Protein AF-A0A960T206-F1 (afdb_monomer)

Foldseek 3Di:
DPPPPDAADPPPPDPDDDPVRVVVVVVLVPDPCNLVVVLVVLVVVVDPDCSVVLSVLLQQLQQLPPQQGDDDDDDDDPPPCSVVSVVSSCVVDDPLQEDEDAAAALCVVQVCLSVQNRSHHYHYNDPVRCVRNVVVVVCCNPPQKDKDFDFDDDPPDPDTDTDIRMRGSGDDDPDPDDDPPPPDD

Radius of gyration: 20.76 Å; Cα contacts (8 Å, |Δi|>4): 186; chains: 1; bounding box: 64×59×49 Å

Solvent-accessible surface area (backbone atoms only — not comparable to full-atom values): 11529 Å² total; per-residue (Å²): 143,77,93,74,76,74,72,83,76,71,82,74,73,75,82,82,66,51,75,66,56,48,51,51,52,50,54,50,74,69,38,95,57,39,71,57,52,54,46,50,51,41,41,75,72,69,54,74,95,48,63,70,62,50,53,54,50,42,52,30,58,57,28,32,79,47,84,76,53,54,87,86,83,91,83,71,63,90,91,70,44,62,67,55,52,52,52,55,51,50,69,80,44,61,75,88,41,46,47,80,38,64,64,50,50,48,64,51,65,59,61,39,29,72,49,79,44,53,57,34,42,81,45,71,70,36,65,71,18,48,60,52,22,39,69,61,52,49,40,35,70,76,69,23,44,43,75,44,82,42,77,47,80,47,97,90,42,102,56,83,44,83,39,78,43,64,21,44,51,44,78,83,80,84,72,79,82,78,82,82,81,81,82,76,132

Sequence (185 aa):
QESRLAGPREEAAAPCLSPEEEAEALALLQAPDLLERVAAAYEAAGITGEKTNLLAAYLAATSRKLEKPLAVIIQSTSAAGKSTLMDAVLSFFPGEEQVKYSAMTGQSLYYLGEANLKHRILAIVEEEGAEKASYALKLLQSEGELTIASTGKDPTAAVWKPRNTTSKARSRSCSPPLPSTSTRN

Nearest PDB structures (foldseek):
  7uzz-assembly1_D  TM=3.313E-01  e=2.426E+00  Staphylococcus epidermidis RP62A
  8gqg-assembly1_B  TM=4.702E-01  e=8.500E+00  Pseudomonas aeruginosa PAO1
  5fsr-assembly1_A  TM=2.758E-01  e=5.481E+00  Escherichia coli K-12

Secondary structure (DSSP, 8-state):
--TTSPP----PPPP---HHHHHHHHHHHT-TTHHHHHHHHHHHTT--S-HHHHHHHHHHHHGGGSSS---------TTSSHHHHHHHHHHTS-GGGEEEES---TTHHHHGGGS--TT-EEEE--HHHHHHTHHHHHHHHHHSEEEEEEEEEETTEEEEEEEEEEEESS----PPPPP------

Structure (mmCIF, N/CA/C/O backbone):
data_AF-A0A960T206-F1
#
_entry.id   AF-A0A960T206-F1
#
loop_
_atom_site.group_PDB
_atom_site.id
_atom_site.type_symbol
_atom_site.label_atom_id
_atom_site.label_alt_id
_atom_site.label_comp_id
_atom_site.label_asym_id
_atom_site.label_entity_id
_atom_site.label_seq_id
_atom_site.pdbx_PDB_ins_code
_atom_site.Cartn_x
_atom_site.Cartn_y
_atom_site.Cartn_z
_atom_site.occupancy
_atom_site.B_iso_or_equiv
_atom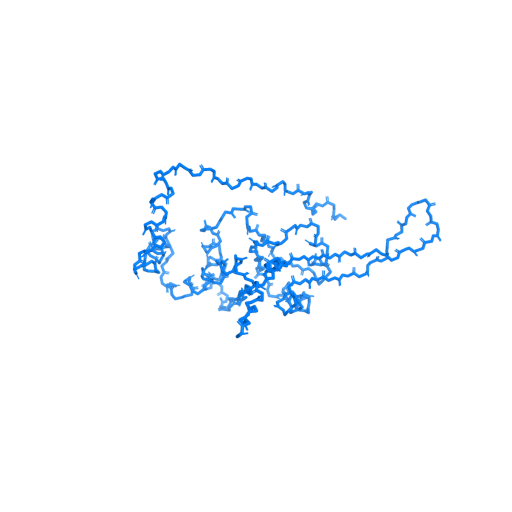_site.auth_seq_id
_atom_site.auth_comp_id
_atom_site.auth_asym_id
_atom_site.auth_atom_id
_atom_site.pdbx_PDB_model_num
ATOM 1 N N . GLN A 1 1 ? 29.245 2.113 -10.378 1.00 34.19 1 GLN A N 1
ATOM 2 C CA . GLN A 1 1 ? 28.955 1.954 -8.933 1.00 34.19 1 GLN A CA 1
ATOM 3 C C . GLN A 1 1 ? 27.499 1.509 -8.788 1.00 34.19 1 GLN A C 1
ATOM 5 O O . GLN A 1 1 ? 26.657 2.297 -8.393 1.00 34.19 1 GLN A O 1
ATOM 10 N N . GLU A 1 2 ? 27.177 0.274 -9.181 1.00 41.41 2 GLU A N 1
ATOM 11 C CA . GLU A 1 2 ? 25.777 -0.169 -9.377 1.00 41.41 2 GLU A CA 1
ATOM 12 C C . GLU A 1 2 ? 25.459 -1.523 -8.706 1.00 41.41 2 GLU A C 1
ATOM 14 O O . GLU A 1 2 ? 24.376 -2.069 -8.870 1.00 41.41 2 GLU A O 1
ATOM 19 N N . SER A 1 3 ? 26.365 -2.086 -7.900 1.00 35.72 3 SER A N 1
ATOM 20 C CA . SER A 1 3 ? 26.262 -3.482 -7.435 1.00 35.72 3 SER A CA 1
ATOM 21 C C . SER A 1 3 ? 25.545 -3.676 -6.087 1.00 35.72 3 SER A C 1
ATOM 23 O O . SER A 1 3 ? 26.004 -4.453 -5.250 1.00 35.72 3 SER A O 1
ATOM 25 N N . ARG A 1 4 ? 24.445 -2.965 -5.824 1.00 34.69 4 ARG A N 1
ATOM 26 C CA . ARG A 1 4 ? 23.673 -3.153 -4.576 1.00 34.69 4 ARG A CA 1
ATOM 27 C C . ARG A 1 4 ? 22.158 -3.235 -4.781 1.00 34.69 4 ARG A C 1
ATOM 29 O O . ARG A 1 4 ? 21.405 -2.910 -3.870 1.00 34.69 4 ARG A O 1
ATOM 36 N N . LEU A 1 5 ? 21.695 -3.705 -5.942 1.00 45.06 5 LEU A N 1
ATOM 37 C CA . LEU A 1 5 ? 20.337 -4.244 -6.009 1.00 45.06 5 LEU A CA 1
ATOM 38 C C . LEU A 1 5 ? 20.339 -5.620 -5.339 1.00 45.06 5 LEU A C 1
ATOM 40 O O . LEU A 1 5 ? 21.156 -6.481 -5.650 1.00 45.06 5 LEU A O 1
ATOM 44 N N . ALA A 1 6 ? 19.509 -5.712 -4.306 1.00 41.81 6 ALA A N 1
ATOM 45 C CA . ALA A 1 6 ? 19.488 -6.751 -3.295 1.00 41.81 6 ALA A CA 1
ATOM 46 C C . ALA A 1 6 ? 19.519 -8.166 -3.890 1.00 41.81 6 ALA A C 1
ATOM 48 O O . ALA A 1 6 ? 18.758 -8.478 -4.802 1.00 41.81 6 ALA A O 1
ATOM 49 N N . GLY A 1 7 ? 20.367 -9.024 -3.311 1.00 35.34 7 GLY A N 1
ATOM 50 C CA . GLY A 1 7 ? 20.278 -10.468 -3.513 1.00 35.34 7 GLY A CA 1
ATOM 51 C C . GLY A 1 7 ? 18.893 -11.003 -3.118 1.00 35.34 7 GLY A C 1
ATOM 52 O O . GLY A 1 7 ? 18.123 -10.285 -2.469 1.00 35.34 7 GLY A O 1
ATOM 53 N N . PRO A 1 8 ? 18.562 -12.246 -3.506 1.00 35.72 8 PRO A N 1
ATOM 54 C CA . PRO A 1 8 ? 17.245 -12.827 -3.277 1.00 35.72 8 PRO A CA 1
ATOM 55 C C . PRO A 1 8 ? 16.910 -12.764 -1.784 1.00 35.72 8 PRO A C 1
ATOM 57 O O . PRO A 1 8 ? 17.500 -13.469 -0.968 1.00 35.72 8 PRO A O 1
ATOM 60 N N . ARG A 1 9 ? 15.988 -11.865 -1.420 1.00 46.94 9 ARG A N 1
ATOM 61 C CA . ARG A 1 9 ? 15.393 -11.835 -0.085 1.00 46.94 9 ARG A CA 1
ATOM 62 C C . ARG A 1 9 ? 14.527 -13.079 0.009 1.00 46.94 9 ARG A C 1
ATOM 64 O O . ARG A 1 9 ? 13.488 -13.142 -0.651 1.00 46.94 9 ARG A O 1
ATOM 71 N N . GLU A 1 10 ? 15.034 -14.044 0.768 1.00 42.97 10 GLU A N 1
ATOM 72 C CA . GLU A 1 10 ? 14.359 -15.259 1.208 1.00 42.97 10 GLU A CA 1
ATOM 73 C C . GLU A 1 10 ? 12.887 -14.950 1.493 1.00 42.97 10 GLU A C 1
ATOM 75 O O . GLU A 1 10 ? 12.565 -13.929 2.107 1.00 42.97 10 GLU A O 1
ATOM 80 N N . GLU A 1 11 ? 11.998 -15.759 0.919 1.00 53.00 11 GLU A N 1
ATOM 81 C CA . GLU A 1 11 ? 10.551 -15.612 1.026 1.00 53.00 11 GLU A CA 1
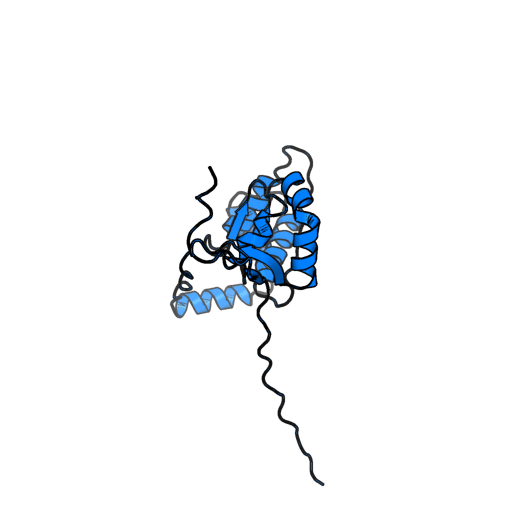ATOM 82 C C . GLU A 1 11 ? 10.201 -15.760 2.511 1.00 53.00 11 GLU A C 1
ATOM 84 O O . GLU A 1 11 ? 10.143 -16.870 3.032 1.00 53.00 11 GLU A O 1
ATOM 89 N N . ALA A 1 12 ? 10.127 -14.627 3.220 1.00 51.66 12 ALA A N 1
ATOM 90 C CA . ALA A 1 12 ? 9.939 -14.603 4.660 1.00 51.66 12 ALA A CA 1
ATOM 91 C C . ALA A 1 12 ? 8.689 -15.420 4.986 1.00 51.66 12 ALA A C 1
ATOM 93 O O . ALA A 1 12 ? 7.605 -15.137 4.468 1.00 51.66 12 ALA A O 1
ATOM 94 N N . ALA A 1 13 ? 8.878 -16.481 5.772 1.00 53.88 13 ALA A N 1
ATOM 95 C CA . ALA A 1 13 ? 7.799 -17.357 6.183 1.00 53.88 13 ALA A CA 1
ATOM 96 C C . ALA A 1 13 ? 6.705 -16.500 6.823 1.00 53.88 13 ALA A C 1
ATOM 98 O O . ALA A 1 13 ? 6.999 -15.686 7.701 1.00 53.88 13 ALA A O 1
ATOM 99 N N . ALA A 1 14 ? 5.466 -16.663 6.350 1.00 62.19 14 ALA A N 1
ATOM 100 C CA . ALA A 1 14 ? 4.323 -15.989 6.943 1.00 62.19 14 ALA A CA 1
ATOM 101 C C . ALA A 1 14 ? 4.361 -16.214 8.465 1.00 62.19 14 ALA A C 1
ATOM 103 O O . ALA A 1 14 ? 4.612 -17.350 8.885 1.00 62.19 14 ALA A O 1
ATOM 104 N N . PRO A 1 15 ? 4.169 -15.168 9.286 1.00 68.06 15 PRO A N 1
ATOM 105 C CA . PRO A 1 15 ? 4.184 -15.328 10.731 1.00 68.06 15 PRO A CA 1
ATOM 106 C C . PRO A 1 15 ? 3.168 -16.405 11.123 1.00 68.06 15 PRO A C 1
ATOM 108 O O . PRO A 1 15 ? 1.997 -16.331 10.749 1.00 68.06 15 PRO A O 1
ATOM 111 N N . CYS A 1 16 ? 3.637 -17.441 11.822 1.00 75.81 16 CYS A N 1
ATOM 112 C CA . CYS A 1 16 ? 2.778 -18.508 12.320 1.00 75.81 16 CYS A CA 1
ATOM 113 C C . CYS A 1 16 ? 1.891 -17.934 13.426 1.00 75.81 16 CYS A C 1
ATOM 115 O O . CYS A 1 16 ? 2.371 -17.725 14.538 1.00 75.81 16 CYS A O 1
ATOM 117 N N . LEU A 1 17 ? 0.625 -17.669 13.110 1.00 83.81 17 LEU A N 1
ATOM 118 C CA . LEU A 1 17 ? -0.367 -17.247 14.094 1.00 83.81 17 LEU A CA 1
ATOM 119 C C . LEU A 1 17 ? -0.771 -18.440 14.963 1.00 83.81 17 LEU A C 1
ATOM 121 O O . LEU A 1 17 ? -0.938 -19.561 14.472 1.00 83.81 17 LEU A O 1
ATOM 125 N N . SER A 1 18 ? -0.938 -18.199 16.258 1.00 93.19 18 SER A N 1
ATOM 126 C CA . SER A 1 18 ? -1.639 -19.128 17.136 1.00 93.19 18 SER A CA 1
ATOM 127 C C . SER A 1 18 ? -3.133 -19.189 16.774 1.00 93.19 18 SER A C 1
ATOM 129 O O . SER A 1 18 ? -3.664 -18.252 16.174 1.00 93.19 18 SER A O 1
ATOM 131 N N . PRO A 1 19 ? -3.856 -20.254 17.169 1.00 92.25 19 PRO A N 1
ATOM 132 C CA . PRO A 1 19 ? -5.299 -20.343 16.933 1.00 92.25 19 PRO A CA 1
ATOM 133 C C . PRO A 1 19 ? -6.094 -19.184 17.552 1.00 92.25 19 PRO A C 1
ATOM 135 O O . PRO A 1 19 ? -7.138 -18.801 17.031 1.00 92.25 19 PRO A O 1
ATOM 138 N N . GLU A 1 20 ? -5.606 -18.630 18.665 1.00 93.44 20 GLU A N 1
ATOM 139 C CA . GLU A 1 20 ? -6.222 -17.490 19.350 1.00 93.44 20 GLU A CA 1
ATOM 140 C C . GLU A 1 20 ? -6.041 -16.199 18.540 1.00 93.44 20 GLU A C 1
ATOM 142 O O . GLU A 1 20 ? -7.019 -15.500 18.276 1.00 93.44 20 GLU A O 1
ATOM 147 N N . GLU A 1 21 ? -4.822 -15.930 18.062 1.00 92.69 21 GLU A N 1
ATOM 148 C CA . GLU A 1 21 ? -4.526 -14.779 17.197 1.00 92.69 21 GLU A CA 1
ATOM 149 C C . GLU A 1 21 ? -5.252 -14.875 15.848 1.00 92.69 21 GLU A C 1
ATOM 151 O O . GLU A 1 21 ? -5.739 -13.873 15.327 1.00 92.69 21 GLU A O 1
ATOM 156 N N . GLU A 1 22 ? -5.364 -16.080 15.280 1.00 91.69 22 GLU A N 1
ATOM 157 C CA . GLU A 1 22 ? -6.118 -16.309 14.046 1.00 91.69 22 GLU A CA 1
ATOM 158 C C . GLU A 1 22 ? -7.613 -16.019 14.245 1.00 91.69 22 GLU A C 1
ATOM 160 O O . GLU A 1 22 ? -8.230 -15.350 13.412 1.00 91.69 22 GLU A O 1
ATOM 165 N N . ALA A 1 23 ? -8.194 -16.466 15.363 1.00 93.25 23 ALA A N 1
ATOM 166 C CA . ALA A 1 23 ? -9.588 -16.193 15.696 1.00 93.25 23 ALA A CA 1
ATOM 167 C C . ALA A 1 23 ? -9.846 -14.692 15.907 1.00 93.25 23 ALA A C 1
ATOM 169 O O . ALA A 1 23 ? -10.845 -14.167 15.408 1.00 93.25 23 ALA A O 1
ATOM 170 N N . GLU A 1 24 ? -8.945 -13.988 16.598 1.00 93.44 24 GLU A N 1
ATOM 171 C CA . GLU A 1 24 ? -9.031 -12.537 16.789 1.00 93.44 24 GLU A CA 1
ATOM 172 C C . GLU A 1 24 ? -8.923 -11.784 15.453 1.00 93.44 24 GLU A C 1
ATOM 174 O O . GLU A 1 24 ? -9.744 -10.909 15.158 1.00 93.44 24 GLU A O 1
ATOM 179 N N . ALA A 1 25 ? -7.970 -12.170 14.600 1.00 91.25 25 ALA A N 1
ATOM 180 C CA . ALA A 1 25 ? -7.800 -11.586 13.274 1.00 91.25 25 ALA A CA 1
ATOM 181 C C . ALA A 1 25 ? -9.036 -11.811 12.389 1.00 91.25 25 ALA A C 1
ATOM 183 O O . ALA A 1 25 ? -9.507 -10.881 11.732 1.00 91.25 25 ALA A O 1
ATOM 184 N N . LEU A 1 26 ? -9.608 -13.019 12.3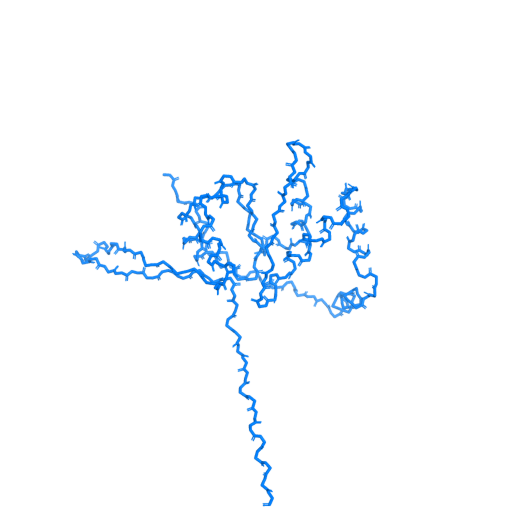95 1.00 92.88 26 LEU A N 1
ATOM 185 C CA . LEU A 1 26 ? -10.842 -13.331 11.669 1.00 92.88 26 LEU A CA 1
ATOM 186 C C . LEU A 1 26 ? -12.031 -12.518 12.184 1.00 92.88 26 LEU A C 1
ATOM 188 O O . LEU A 1 26 ? -12.794 -11.986 11.376 1.00 92.88 26 LEU A O 1
ATOM 192 N N . ALA A 1 27 ? -12.174 -12.376 13.503 1.00 94.31 27 ALA A N 1
ATOM 193 C CA . ALA A 1 27 ? -13.229 -11.565 14.101 1.00 94.31 27 ALA A CA 1
ATOM 194 C C . ALA A 1 27 ? -13.107 -10.087 13.698 1.00 94.31 27 ALA A C 1
ATOM 196 O O . ALA A 1 27 ? -14.114 -9.448 13.387 1.00 94.31 27 ALA A O 1
ATOM 197 N N . LEU A 1 28 ? -11.881 -9.552 13.641 1.00 92.12 28 LEU A N 1
ATOM 198 C CA . LEU A 1 28 ? -11.624 -8.209 13.124 1.00 92.12 28 LEU A CA 1
ATOM 199 C C . LEU A 1 28 ? -12.014 -8.096 11.643 1.00 92.12 28 LEU A C 1
ATOM 201 O O . LEU A 1 28 ? -12.735 -7.172 11.276 1.00 92.12 28 LEU A O 1
ATOM 205 N N . LEU A 1 29 ? -11.576 -9.038 10.800 1.00 92.00 29 LEU A N 1
ATOM 206 C CA . LEU A 1 29 ? -11.828 -9.030 9.352 1.00 92.00 29 LEU A CA 1
ATOM 207 C C . LEU A 1 29 ? -13.312 -9.171 8.983 1.00 92.00 29 LEU A C 1
ATOM 209 O O . LEU A 1 29 ? -13.719 -8.718 7.915 1.00 92.00 29 LEU A O 1
ATOM 213 N N . GLN A 1 30 ? -14.117 -9.796 9.843 1.00 93.62 30 GLN A N 1
ATOM 214 C CA . GLN A 1 30 ? -15.560 -9.974 9.645 1.00 93.62 30 GLN A CA 1
ATOM 215 C C . GLN A 1 30 ? -16.405 -8.841 10.246 1.00 93.62 30 GLN A C 1
ATOM 217 O O . GLN A 1 30 ? -17.626 -8.834 10.082 1.00 93.62 30 GLN A O 1
ATOM 222 N N . ALA A 1 31 ? -15.784 -7.888 10.943 1.00 95.50 31 ALA A N 1
ATOM 223 C CA . ALA A 1 31 ? -16.501 -6.801 11.588 1.00 95.50 31 ALA A CA 1
ATOM 224 C C . ALA A 1 31 ? -17.175 -5.876 10.546 1.00 95.50 31 ALA A C 1
ATOM 226 O O . ALA A 1 31 ? -16.525 -5.455 9.585 1.00 95.50 31 ALA A O 1
ATOM 227 N N . PRO A 1 32 ? -18.460 -5.509 10.720 1.00 94.56 32 PRO A N 1
ATOM 228 C CA . PRO A 1 32 ? -19.168 -4.639 9.774 1.00 94.56 32 PRO A CA 1
ATOM 229 C C . PRO A 1 32 ? -18.591 -3.214 9.730 1.00 94.56 32 PRO A C 1
ATOM 231 O O . PRO A 1 32 ? -18.715 -2.525 8.721 1.00 94.56 32 PRO A O 1
ATOM 234 N N . ASP A 1 33 ? -17.929 -2.797 10.808 1.00 95.00 33 ASP A N 1
ATOM 235 C CA . ASP A 1 33 ? -17.257 -1.513 11.006 1.00 95.00 33 ASP A CA 1
ATOM 236 C C . ASP A 1 33 ? -15.745 -1.572 10.694 1.00 95.00 33 ASP A C 1
ATOM 238 O O . ASP A 1 33 ? -14.979 -0.706 11.116 1.00 95.00 33 ASP A O 1
ATOM 242 N N . LEU A 1 34 ? -15.274 -2.579 9.941 1.00 94.50 34 LEU A N 1
ATOM 243 C CA . LEU A 1 34 ? -13.843 -2.797 9.670 1.00 94.50 34 LEU A CA 1
ATOM 244 C C . LEU A 1 34 ? -13.114 -1.538 9.171 1.00 94.50 34 LEU A C 1
ATOM 246 O O . LEU A 1 34 ? -12.038 -1.208 9.666 1.00 94.50 34 LEU A O 1
ATOM 250 N N . LEU A 1 35 ? -13.691 -0.805 8.213 1.00 93.88 35 LEU A N 1
ATOM 251 C CA . LEU A 1 35 ? -13.060 0.406 7.667 1.00 93.88 35 LEU A CA 1
ATOM 252 C C . LEU A 1 35 ? -12.934 1.522 8.713 1.00 93.88 35 LEU A C 1
ATOM 254 O O . LEU A 1 35 ? -11.983 2.301 8.682 1.00 93.88 35 LEU A O 1
ATOM 258 N N . GLU A 1 36 ? -13.875 1.600 9.651 1.00 94.50 36 GLU A N 1
ATOM 259 C CA . GLU A 1 36 ? -13.842 2.573 10.741 1.00 94.50 36 GLU A CA 1
ATOM 260 C C . GLU A 1 36 ? -12.760 2.206 11.753 1.00 94.50 36 GLU A C 1
ATOM 262 O O . GLU A 1 36 ? -12.014 3.083 12.183 1.00 94.50 36 GLU A O 1
ATOM 267 N N . ARG A 1 37 ? -12.591 0.911 12.042 1.00 94.56 37 ARG A N 1
ATOM 268 C CA . ARG A 1 37 ? -11.500 0.408 12.888 1.00 94.56 37 ARG A CA 1
ATOM 269 C C . ARG A 1 37 ? -10.126 0.649 12.275 1.00 94.56 37 ARG A C 1
ATOM 271 O O . ARG A 1 37 ? -9.218 1.077 12.979 1.00 94.56 37 ARG A O 1
ATOM 278 N N . VAL A 1 38 ? -9.974 0.432 10.966 1.00 94.00 38 VAL A N 1
ATOM 279 C CA . VAL A 1 38 ? -8.724 0.739 10.250 1.00 94.00 38 VAL A CA 1
ATOM 280 C C . VAL A 1 38 ? -8.420 2.237 10.319 1.00 94.00 38 VAL A C 1
ATOM 282 O O . VAL A 1 38 ? -7.295 2.622 10.627 1.00 94.00 38 VAL A O 1
ATOM 285 N N . ALA A 1 39 ? -9.419 3.095 10.090 1.00 93.31 39 ALA A N 1
ATOM 286 C CA . ALA A 1 39 ? -9.241 4.540 10.224 1.00 93.31 39 ALA A CA 1
ATOM 287 C C . ALA A 1 39 ? -8.841 4.946 11.653 1.00 93.31 39 ALA A C 1
ATOM 289 O O . ALA A 1 39 ? -7.901 5.719 11.823 1.00 93.31 39 ALA A O 1
ATOM 290 N N . ALA A 1 40 ? -9.497 4.385 12.672 1.00 93.38 40 ALA A N 1
ATOM 291 C CA . ALA A 1 40 ? -9.174 4.647 14.073 1.00 93.38 40 ALA A CA 1
ATOM 292 C C . ALA A 1 40 ? -7.751 4.191 14.438 1.00 93.38 40 ALA A C 1
ATOM 294 O O . ALA A 1 40 ? -7.064 4.863 15.205 1.00 93.38 40 ALA A O 1
ATOM 295 N N . ALA A 1 41 ? -7.273 3.086 13.861 1.00 93.00 41 ALA A N 1
ATOM 296 C CA . ALA A 1 41 ? -5.899 2.633 14.048 1.00 93.00 41 ALA A CA 1
ATOM 297 C C . ALA A 1 41 ? -4.878 3.622 13.454 1.00 93.00 41 ALA A C 1
ATOM 299 O O . ALA A 1 41 ? -3.855 3.894 14.082 1.00 93.00 41 ALA A O 1
ATOM 300 N N . TYR A 1 42 ? -5.160 4.211 12.286 1.00 92.75 42 TYR A N 1
ATOM 301 C CA . TYR A 1 42 ? -4.317 5.273 11.723 1.00 92.75 42 TYR A CA 1
ATOM 302 C C . TYR A 1 42 ? -4.315 6.545 12.580 1.00 92.75 42 TYR A C 1
ATOM 304 O O . TYR A 1 42 ? -3.259 7.148 12.783 1.00 92.75 42 TYR A O 1
ATOM 312 N N . GLU A 1 43 ? -5.471 6.929 13.123 1.00 91.81 43 GLU A N 1
ATOM 313 C CA . GLU A 1 43 ? -5.576 8.060 14.050 1.00 91.81 43 GLU A CA 1
ATOM 314 C C . GLU A 1 43 ? -4.775 7.805 15.335 1.00 91.81 43 GLU A C 1
ATOM 316 O O . GLU A 1 43 ? -4.021 8.675 15.774 1.00 91.81 43 GLU A O 1
ATOM 321 N N . ALA A 1 44 ? -4.855 6.592 15.894 1.00 91.44 44 ALA A N 1
ATOM 322 C CA . ALA A 1 44 ? -4.069 6.176 17.056 1.00 91.44 44 ALA A CA 1
ATOM 323 C C . ALA A 1 44 ? -2.554 6.157 16.777 1.00 91.44 44 ALA A C 1
ATOM 325 O O . ALA A 1 44 ? -1.757 6.435 17.672 1.00 91.44 44 ALA A O 1
ATOM 326 N N . ALA A 1 45 ? -2.154 5.890 15.531 1.00 87.62 45 ALA A N 1
ATOM 327 C CA . ALA A 1 45 ? -0.772 6.001 15.066 1.00 87.62 45 ALA A CA 1
ATOM 328 C C . ALA A 1 45 ? -0.323 7.459 14.805 1.00 87.62 45 ALA A C 1
ATOM 330 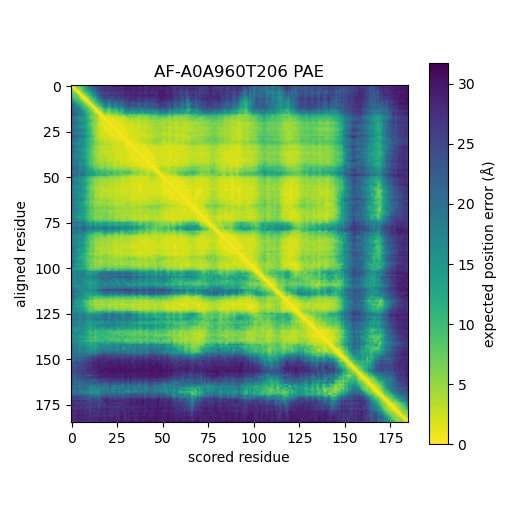O O . ALA A 1 45 ? 0.819 7.688 14.404 1.00 87.62 45 ALA A O 1
ATOM 331 N N . GLY A 1 46 ? -1.192 8.448 15.045 1.00 86.94 46 GLY A N 1
ATOM 332 C CA . GLY A 1 46 ? -0.875 9.875 14.971 1.00 86.94 46 GLY A CA 1
ATOM 333 C C . GLY A 1 46 ? -1.156 10.536 13.621 1.00 86.94 46 GLY A C 1
ATOM 334 O O . GLY A 1 46 ? -0.758 11.684 13.422 1.00 86.94 46 GLY A O 1
ATOM 335 N N . ILE A 1 47 ? -1.839 9.859 12.691 1.00 85.19 47 ILE A N 1
ATOM 336 C CA . ILE A 1 47 ? -2.189 10.432 11.385 1.00 85.19 47 ILE A CA 1
ATOM 337 C C . ILE A 1 47 ? -3.638 10.916 11.423 1.00 85.19 47 ILE A C 1
ATOM 339 O O . ILE A 1 47 ? -4.571 10.121 11.475 1.00 85.19 47 ILE A O 1
ATOM 343 N N . THR A 1 48 ? -3.834 12.233 11.380 1.00 83.12 48 THR A N 1
ATOM 344 C CA . THR A 1 48 ? -5.160 12.859 11.485 1.00 83.12 48 THR A CA 1
ATOM 345 C C . THR A 1 48 ? -5.486 13.694 10.246 1.00 83.12 48 THR A C 1
ATOM 347 O O . THR A 1 48 ? -4.595 14.153 9.537 1.00 83.12 48 THR A O 1
ATOM 350 N N . GLY A 1 49 ? -6.779 13.871 9.955 1.00 82.31 49 GLY A N 1
ATOM 351 C CA . GLY A 1 49 ? -7.262 14.759 8.884 1.00 82.31 49 GLY A CA 1
ATOM 352 C C . GLY A 1 49 ? -7.343 14.155 7.474 1.00 82.31 49 GLY A C 1
ATOM 353 O O . GLY A 1 49 ? -7.966 14.756 6.608 1.00 82.31 49 GLY A O 1
ATOM 354 N N . GLU A 1 50 ? -6.808 12.952 7.247 1.00 84.12 50 GLU A N 1
ATOM 355 C CA . GLU A 1 50 ? -6.677 12.340 5.908 1.00 84.12 50 GLU A CA 1
ATOM 356 C C . GLU A 1 50 ? -7.440 11.005 5.762 1.00 84.12 50 GLU A C 1
ATOM 358 O O . GLU A 1 50 ? -7.072 10.144 4.961 1.00 84.12 50 GLU A O 1
ATOM 363 N N . LYS A 1 51 ? -8.523 10.808 6.533 1.00 89.81 51 LYS A N 1
ATOM 364 C CA . LYS A 1 51 ? -9.257 9.526 6.638 1.00 89.81 51 LYS A CA 1
ATOM 365 C C . LYS A 1 51 ? -9.592 8.899 5.280 1.00 89.81 51 LYS A C 1
ATOM 367 O O . LYS A 1 51 ? -9.307 7.726 5.053 1.00 89.81 51 LYS A O 1
ATOM 372 N N . THR A 1 52 ? -10.183 9.670 4.369 1.00 90.75 52 THR A N 1
ATOM 373 C CA . THR A 1 52 ? -10.602 9.165 3.051 1.00 90.75 52 THR A CA 1
ATOM 374 C C . THR A 1 52 ? -9.413 8.726 2.199 1.00 90.75 52 THR A C 1
ATOM 376 O O . THR A 1 52 ? -9.451 7.654 1.595 1.00 90.75 52 THR A O 1
ATOM 379 N N . ASN A 1 53 ? -8.341 9.520 2.181 1.00 91.00 53 ASN A N 1
ATOM 380 C CA . ASN A 1 53 ? -7.155 9.239 1.377 1.00 91.00 53 ASN A CA 1
ATOM 381 C C . ASN A 1 53 ? -6.380 8.031 1.926 1.00 91.00 53 ASN A C 1
ATOM 383 O O . ASN A 1 53 ? -5.932 7.187 1.149 1.00 91.00 53 ASN A O 1
ATOM 387 N N . LEU A 1 54 ? -6.296 7.897 3.255 1.00 92.31 54 LEU A N 1
ATOM 388 C CA . LEU A 1 54 ? -5.707 6.731 3.918 1.00 92.31 54 LEU A CA 1
ATOM 389 C C . LEU A 1 54 ? -6.470 5.449 3.600 1.00 92.31 54 LEU A C 1
ATOM 391 O O . LEU A 1 54 ? -5.855 4.465 3.205 1.00 92.31 54 LEU A O 1
ATOM 395 N N . LEU A 1 55 ? -7.801 5.458 3.719 1.00 94.00 55 LEU A N 1
ATOM 396 C CA . LEU A 1 55 ? -8.611 4.275 3.424 1.00 94.00 55 LEU A CA 1
ATOM 397 C C . LEU A 1 55 ? -8.514 3.871 1.949 1.00 94.00 55 LEU A C 1
ATOM 399 O O . LEU A 1 55 ? -8.344 2.690 1.650 1.00 94.00 55 LEU A O 1
ATOM 403 N N . ALA A 1 56 ? -8.560 4.834 1.025 1.00 94.19 56 ALA A N 1
ATOM 404 C CA . ALA A 1 56 ? -8.384 4.557 -0.399 1.00 94.19 56 ALA A CA 1
ATOM 405 C C . ALA A 1 56 ? -7.011 3.925 -0.691 1.00 94.19 56 ALA A C 1
ATOM 407 O O . ALA A 1 56 ? -6.922 2.916 -1.396 1.00 94.19 56 ALA A O 1
ATOM 408 N N . ALA A 1 57 ? -5.943 4.477 -0.110 1.00 93.44 57 ALA A N 1
ATOM 409 C CA . ALA A 1 57 ? -4.592 3.957 -0.271 1.00 93.44 57 ALA A CA 1
ATOM 410 C C . ALA A 1 57 ? -4.402 2.585 0.403 1.00 93.44 57 ALA A C 1
ATOM 412 O O . ALA A 1 57 ? -3.778 1.702 -0.183 1.00 93.44 57 ALA A O 1
ATOM 413 N N . TYR A 1 58 ? -4.988 2.364 1.582 1.00 94.50 58 TYR A N 1
ATOM 414 C CA . TYR A 1 58 ? -4.974 1.079 2.286 1.00 94.50 58 TYR A CA 1
AT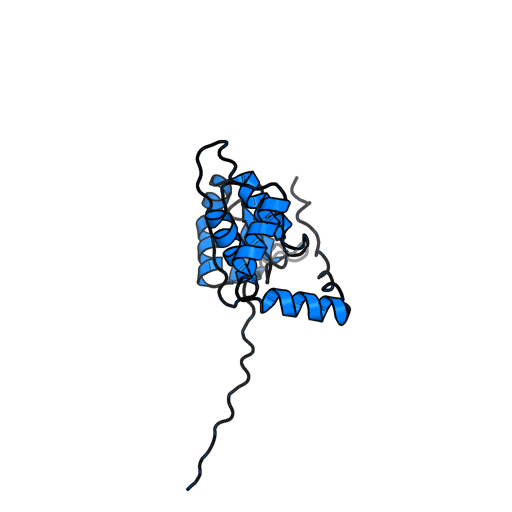OM 415 C C . TYR A 1 58 ? -5.664 -0.027 1.477 1.00 94.50 58 TYR A C 1
ATOM 417 O O . TYR A 1 58 ? -5.122 -1.127 1.329 1.00 94.50 58 TYR A O 1
ATOM 425 N N . LEU A 1 59 ? -6.833 0.261 0.896 1.00 94.69 59 LEU A N 1
ATOM 426 C CA . LEU A 1 59 ? -7.551 -0.681 0.034 1.00 94.69 59 LEU A CA 1
ATOM 427 C C . LEU A 1 59 ? -6.749 -0.998 -1.232 1.00 94.69 59 LEU A C 1
ATOM 429 O O . LEU A 1 59 ? -6.630 -2.164 -1.617 1.00 94.69 59 LEU A O 1
ATOM 433 N N . ALA A 1 60 ? -6.135 0.015 -1.847 1.00 93.50 60 ALA A N 1
ATOM 434 C CA . ALA A 1 60 ? -5.253 -0.195 -2.986 1.00 93.50 60 ALA A CA 1
ATOM 435 C C . ALA A 1 60 ? -4.036 -1.057 -2.622 1.00 93.50 60 ALA A C 1
ATOM 437 O O . ALA A 1 60 ? -3.730 -2.016 -3.327 1.00 93.50 60 ALA A O 1
ATOM 438 N N . ALA A 1 61 ? -3.393 -0.806 -1.485 1.00 93.19 61 ALA A N 1
ATOM 439 C CA . ALA A 1 61 ? -2.271 -1.609 -1.008 1.00 93.19 61 ALA A CA 1
ATOM 440 C C . ALA A 1 61 ? -2.672 -3.061 -0.674 1.00 93.19 61 ALA A C 1
ATOM 442 O O . ALA A 1 61 ? -1.922 -4.001 -0.956 1.00 93.19 61 ALA A O 1
ATOM 443 N N . THR A 1 62 ? -3.869 -3.267 -0.120 1.00 93.38 62 THR A N 1
ATOM 444 C CA . THR A 1 62 ? -4.425 -4.597 0.194 1.00 93.38 62 THR A CA 1
ATOM 445 C C . THR A 1 62 ? -4.779 -5.384 -1.069 1.00 93.38 62 THR A C 1
ATOM 447 O O . THR A 1 62 ? -4.594 -6.602 -1.123 1.00 93.38 62 THR A O 1
ATOM 450 N N . SER A 1 63 ? -5.188 -4.694 -2.139 1.00 92.06 63 SER A N 1
ATOM 451 C CA . SER A 1 63 ? -5.529 -5.317 -3.423 1.00 92.06 63 SER A CA 1
ATOM 452 C C . SER A 1 63 ? -4.375 -6.102 -4.077 1.00 92.06 63 SER A C 1
ATOM 454 O O . SER A 1 63 ? -4.626 -6.883 -4.990 1.00 92.06 63 SER A O 1
ATOM 456 N N . ARG A 1 64 ? -3.129 -5.989 -3.578 1.00 88.62 64 ARG A N 1
ATOM 457 C CA . ARG A 1 64 ? -1.969 -6.816 -3.986 1.00 88.62 64 ARG A CA 1
ATOM 458 C C . ARG A 1 64 ? -2.203 -8.327 -3.882 1.00 88.62 64 ARG A C 1
ATOM 460 O O . ARG A 1 64 ? -1.487 -9.108 -4.509 1.00 88.62 64 ARG A O 1
ATOM 467 N N . LYS A 1 65 ? -3.154 -8.753 -3.046 1.00 87.69 65 LYS A N 1
ATOM 468 C CA . LYS A 1 65 ? -3.543 -10.163 -2.890 1.00 87.69 65 LYS A CA 1
ATOM 469 C C . LYS A 1 65 ? -4.609 -10.602 -3.907 1.00 87.69 65 LYS A C 1
ATOM 471 O O . LYS A 1 65 ? -4.851 -11.795 -4.040 1.00 87.69 65 LYS A O 1
ATOM 476 N N . LEU A 1 66 ? -5.214 -9.665 -4.640 1.00 87.06 66 LEU A N 1
ATOM 477 C CA . LEU A 1 66 ? -6.184 -9.936 -5.702 1.00 87.06 66 LEU A CA 1
ATOM 478 C C . LEU A 1 66 ? -5.484 -10.205 -7.040 1.00 87.06 66 LEU A C 1
ATOM 480 O O . LEU A 1 66 ? -4.330 -9.837 -7.250 1.00 87.06 66 LEU A O 1
ATOM 484 N N . GLU A 1 67 ? -6.214 -10.796 -7.988 1.00 81.81 67 GLU A N 1
ATOM 485 C CA . GLU A 1 67 ? -5.705 -11.044 -9.345 1.00 81.81 67 GLU A CA 1
ATOM 486 C C . GLU A 1 67 ? -5.376 -9.744 -10.097 1.00 81.81 67 GLU A C 1
ATOM 488 O O . GLU A 1 67 ? -4.427 -9.676 -10.881 1.00 81.81 67 GLU A O 1
ATOM 493 N N . LYS A 1 68 ? -6.168 -8.694 -9.859 1.00 81.81 68 LYS A N 1
ATOM 494 C CA . LYS A 1 68 ? -6.017 -7.376 -10.480 1.00 81.81 68 LYS A CA 1
ATOM 495 C C . LYS A 1 68 ? -5.795 -6.327 -9.388 1.00 81.81 68 LYS A C 1
ATOM 497 O O . LYS A 1 68 ? -6.772 -5.737 -8.927 1.00 81.81 68 LYS A O 1
ATOM 502 N N . PRO A 1 69 ? -4.540 -6.116 -8.954 1.00 87.12 69 PRO A N 1
ATOM 503 C CA . PRO A 1 69 ? -4.236 -5.088 -7.974 1.00 87.12 69 PRO A CA 1
ATOM 504 C C . PRO A 1 69 ? -4.516 -3.694 -8.539 1.00 87.12 69 PRO A C 1
ATOM 506 O O . PRO A 1 69 ? -4.339 -3.433 -9.730 1.00 87.12 69 PRO A O 1
ATOM 509 N N . LEU A 1 70 ? -4.953 -2.807 -7.658 1.00 89.38 70 LEU A N 1
ATOM 510 C CA . LEU A 1 70 ? -5.217 -1.403 -7.920 1.00 89.38 70 LEU A CA 1
ATOM 511 C C . LEU A 1 70 ? -3.918 -0.598 -7.832 1.00 89.38 70 LEU A C 1
ATOM 513 O O . LEU A 1 70 ? -3.050 -0.874 -7.004 1.00 89.38 70 LEU A O 1
ATOM 517 N N . ALA A 1 71 ? -3.821 0.438 -8.661 1.00 87.88 71 ALA A N 1
ATOM 518 C CA . ALA A 1 71 ? -2.765 1.438 -8.596 1.00 87.88 71 ALA A CA 1
ATOM 519 C C . ALA A 1 71 ? -3.364 2.780 -8.160 1.00 87.88 71 ALA A C 1
ATO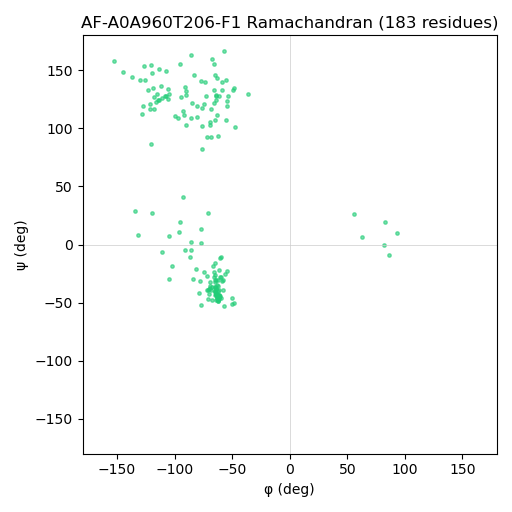M 521 O O . ALA A 1 71 ? -4.424 3.175 -8.645 1.00 87.88 71 ALA A O 1
ATOM 522 N N . VAL A 1 72 ? -2.681 3.480 -7.254 1.00 89.56 72 VAL A N 1
ATOM 523 C CA . VAL A 1 72 ? -3.079 4.805 -6.761 1.00 89.56 72 VAL A CA 1
ATOM 524 C C . VAL A 1 72 ? -1.927 5.778 -6.955 1.00 89.56 72 VAL A C 1
ATOM 526 O O . VAL A 1 72 ? -0.764 5.427 -6.765 1.00 89.56 72 VAL A O 1
ATOM 529 N N . ILE A 1 73 ? -2.267 7.011 -7.325 1.00 87.50 73 ILE A N 1
ATOM 530 C CA . ILE A 1 73 ? -1.332 8.130 -7.416 1.00 87.50 73 ILE A CA 1
ATOM 531 C C . ILE A 1 73 ? -1.725 9.140 -6.343 1.00 87.50 73 ILE A C 1
ATOM 533 O O . ILE A 1 73 ? -2.860 9.610 -6.319 1.00 87.50 73 ILE A O 1
ATOM 537 N N . ILE A 1 74 ? -0.779 9.483 -5.470 1.00 86.12 74 ILE A N 1
ATOM 538 C CA . ILE A 1 74 ? -0.964 10.544 -4.477 1.00 86.12 74 ILE A CA 1
ATOM 539 C C . ILE A 1 74 ? -0.462 11.851 -5.095 1.00 86.12 74 ILE A C 1
ATOM 541 O O . ILE A 1 74 ? 0.740 12.016 -5.339 1.00 86.12 74 ILE A O 1
ATOM 545 N N . GLN A 1 75 ? -1.39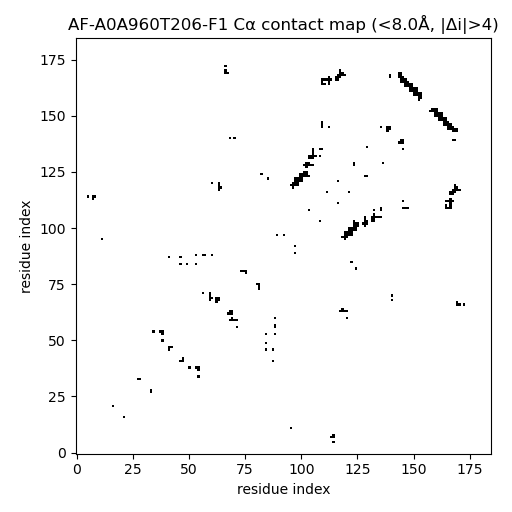0 12.767 -5.360 1.00 85.19 75 GLN A N 1
ATOM 546 C CA . GLN A 1 75 ? -1.106 14.124 -5.819 1.00 85.19 75 GLN A CA 1
ATOM 547 C C . GLN A 1 75 ? -1.382 15.105 -4.685 1.00 85.19 75 GLN A C 1
ATOM 549 O O . GLN A 1 75 ? -2.453 15.091 -4.081 1.00 85.19 75 GLN A O 1
ATOM 554 N N . SER A 1 76 ? -0.403 15.949 -4.375 1.00 81.06 76 SER A N 1
ATOM 555 C CA . SER A 1 76 ? -0.517 16.950 -3.316 1.00 81.06 76 SER A CA 1
ATOM 556 C C . SER A 1 76 ? 0.388 18.132 -3.630 1.00 81.06 76 SER A C 1
ATOM 558 O O . SER A 1 76 ? 1.365 17.997 -4.369 1.00 81.06 76 SER A O 1
ATOM 560 N N . THR A 1 77 ? 0.083 19.288 -3.048 1.00 80.69 77 THR A N 1
ATOM 561 C CA . THR A 1 77 ? 0.999 20.429 -3.052 1.00 80.69 77 THR A CA 1
ATOM 562 C C . THR A 1 77 ? 2.254 20.106 -2.236 1.00 80.69 77 THR A C 1
ATOM 564 O O . THR A 1 77 ? 2.250 19.235 -1.360 1.00 80.69 77 THR A O 1
ATOM 567 N N . SER A 1 78 ? 3.363 20.788 -2.536 1.00 74.38 78 SER A N 1
ATOM 568 C CA . SER A 1 78 ? 4.610 20.596 -1.787 1.00 74.38 78 SER A CA 1
ATOM 569 C C . SER A 1 78 ? 4.389 20.820 -0.283 1.00 74.38 78 SER A C 1
ATOM 571 O O . SER A 1 78 ? 3.628 21.704 0.106 1.00 74.38 78 SER A O 1
ATOM 573 N N . ALA A 1 79 ? 5.042 20.000 0.548 1.00 72.88 79 ALA A N 1
ATOM 574 C CA . ALA A 1 79 ? 4.929 19.980 2.012 1.00 72.88 79 ALA A CA 1
ATOM 575 C C . ALA A 1 79 ? 3.544 19.627 2.604 1.00 72.88 79 ALA A C 1
ATOM 577 O O . ALA A 1 79 ? 3.401 19.619 3.823 1.00 72.88 79 ALA A O 1
ATOM 578 N N . ALA A 1 80 ? 2.552 19.232 1.797 1.00 75.75 80 ALA A N 1
ATOM 579 C CA . ALA A 1 80 ? 1.225 18.827 2.284 1.00 75.75 80 ALA A CA 1
ATOM 580 C C . ALA A 1 80 ? 1.164 17.406 2.890 1.00 75.75 80 ALA A C 1
ATOM 582 O O . ALA A 1 80 ? 0.087 16.855 3.073 1.00 75.75 80 ALA A O 1
ATOM 583 N N . GLY A 1 81 ? 2.309 16.777 3.179 1.00 76.56 81 GLY A N 1
ATOM 584 C CA . GLY A 1 81 ? 2.340 15.464 3.833 1.00 76.56 81 GLY A CA 1
ATOM 585 C C . GLY A 1 81 ? 2.147 14.253 2.912 1.00 76.56 81 GLY A C 1
ATOM 586 O O . GLY A 1 81 ? 1.873 13.169 3.413 1.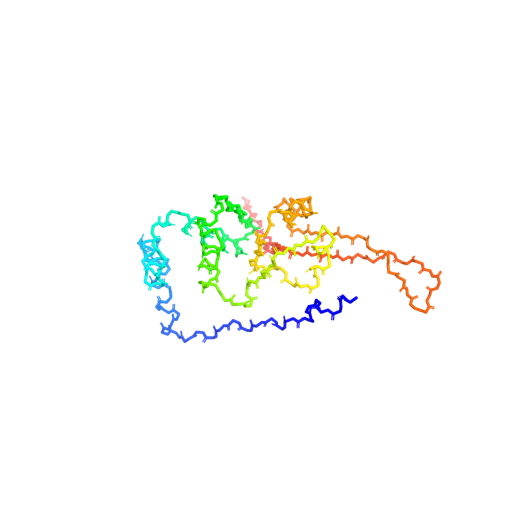00 76.56 81 GLY A O 1
ATOM 587 N N . LYS A 1 82 ? 2.352 14.373 1.589 1.00 84.50 82 LYS A N 1
ATOM 588 C CA . LYS A 1 82 ? 2.298 13.234 0.639 1.00 84.50 82 LYS A CA 1
ATOM 589 C C . LYS A 1 82 ? 3.152 12.043 1.090 1.00 84.50 82 LYS A C 1
ATOM 591 O O . LYS A 1 82 ? 2.668 10.914 1.132 1.00 84.50 82 LYS A O 1
ATOM 596 N N . SER A 1 83 ? 4.418 12.296 1.429 1.00 84.38 83 SER A N 1
ATOM 597 C CA . SER A 1 83 ? 5.329 11.245 1.898 1.00 84.38 83 SER A CA 1
ATOM 598 C C . SER A 1 83 ? 4.871 10.669 3.234 1.00 84.38 83 SER A C 1
ATOM 600 O O . SER A 1 83 ? 4.935 9.462 3.422 1.00 84.38 83 SER A O 1
ATOM 602 N N . THR A 1 84 ? 4.327 11.510 4.118 1.00 87.25 84 THR A N 1
ATOM 603 C CA . THR A 1 84 ? 3.743 11.082 5.394 1.00 87.25 84 THR A CA 1
ATOM 604 C C . THR A 1 84 ? 2.562 10.143 5.178 1.00 87.25 84 THR A C 1
ATOM 606 O O . THR A 1 84 ? 2.503 9.104 5.823 1.00 87.25 84 THR A O 1
ATOM 609 N N . LEU A 1 85 ? 1.656 10.456 4.246 1.00 88.62 85 LEU A N 1
ATOM 610 C CA . LEU A 1 85 ? 0.523 9.593 3.909 1.00 88.62 85 LEU A CA 1
ATOM 611 C C . LEU A 1 85 ? 0.995 8.256 3.336 1.00 88.62 85 LEU A C 1
ATOM 613 O O . LEU A 1 85 ? 0.502 7.204 3.734 1.00 88.62 85 LEU A O 1
ATOM 617 N N . MET A 1 86 ? 1.964 8.283 2.420 1.00 89.62 86 MET A N 1
ATOM 618 C CA . MET A 1 86 ? 2.519 7.056 1.852 1.00 89.62 86 MET A CA 1
ATOM 619 C C . MET A 1 86 ? 3.164 6.183 2.938 1.00 89.62 86 MET A C 1
ATOM 621 O O . MET A 1 86 ? 2.895 4.987 3.005 1.00 89.62 86 MET A O 1
ATOM 625 N N . ASP A 1 87 ? 3.980 6.782 3.804 1.00 90.06 87 ASP A N 1
ATOM 626 C CA . ASP A 1 87 ? 4.704 6.073 4.861 1.00 90.06 87 ASP A CA 1
ATOM 627 C C . ASP A 1 87 ? 3.766 5.546 5.947 1.00 90.06 87 ASP A C 1
ATOM 629 O O . ASP A 1 87 ? 3.957 4.433 6.434 1.00 90.06 87 ASP A O 1
ATOM 633 N N . ALA A 1 88 ? 2.710 6.298 6.257 1.00 91.19 88 ALA A N 1
ATOM 634 C CA . ALA A 1 88 ? 1.612 5.857 7.099 1.00 91.19 88 ALA A CA 1
ATOM 635 C C . ALA A 1 88 ? 0.949 4.596 6.543 1.00 91.19 88 ALA A C 1
ATOM 637 O O . ALA A 1 88 ? 0.829 3.600 7.243 1.00 91.19 88 ALA A O 1
ATOM 638 N N . VAL A 1 89 ? 0.545 4.607 5.272 1.00 92.75 89 VAL A N 1
ATOM 639 C CA . VAL A 1 89 ? -0.128 3.451 4.665 1.00 92.75 89 VAL A CA 1
ATOM 640 C C . VAL A 1 89 ? 0.785 2.229 4.677 1.00 92.75 89 VAL A C 1
ATOM 642 O O . VAL A 1 89 ? 0.351 1.145 5.056 1.00 92.75 89 VAL A O 1
ATOM 645 N N . LEU A 1 90 ? 2.053 2.414 4.305 1.00 91.75 90 LEU A N 1
ATOM 646 C CA . LEU A 1 90 ? 3.058 1.354 4.259 1.00 91.75 90 LEU A CA 1
ATOM 647 C C . LEU A 1 90 ? 3.387 0.764 5.640 1.00 91.75 90 LEU A C 1
ATOM 649 O O . LEU A 1 90 ? 3.672 -0.425 5.725 1.00 91.75 90 LEU A O 1
ATOM 653 N N . SER A 1 91 ? 3.301 1.535 6.729 1.00 91.31 91 SER A N 1
ATOM 654 C CA . SER A 1 91 ? 3.607 1.028 8.078 1.00 91.31 91 SER A CA 1
ATOM 655 C C . SER A 1 91 ? 2.618 -0.029 8.585 1.00 91.31 91 SER A C 1
ATOM 657 O O . SER A 1 91 ? 2.954 -0.796 9.483 1.00 91.31 91 SER A O 1
ATOM 659 N N . PHE A 1 92 ? 1.428 -0.115 7.982 1.00 91.00 92 PHE A N 1
ATOM 660 C CA . PHE A 1 92 ? 0.408 -1.128 8.284 1.00 91.00 92 PHE A CA 1
ATOM 661 C C . PHE A 1 92 ? 0.616 -2.432 7.506 1.00 91.00 92 PHE A C 1
ATOM 663 O O . PHE A 1 92 ? -0.185 -3.363 7.618 1.00 91.00 92 PHE A O 1
ATOM 670 N N . PHE A 1 93 ? 1.679 -2.511 6.706 1.00 91.25 93 PHE A N 1
ATOM 671 C CA . PHE A 1 93 ? 2.030 -3.693 5.944 1.00 91.25 93 PHE A CA 1
ATOM 672 C C . PHE A 1 93 ? 3.413 -4.218 6.339 1.00 91.25 93 PHE A C 1
ATOM 674 O O . PHE A 1 93 ? 4.307 -3.444 6.686 1.00 91.25 93 PHE A O 1
ATOM 681 N N . PRO A 1 94 ? 3.609 -5.544 6.275 1.00 88.69 94 PRO A N 1
ATOM 682 C CA . PRO A 1 94 ? 4.895 -6.148 6.581 1.00 88.69 94 PRO A CA 1
ATOM 683 C C . PRO A 1 94 ? 6.008 -5.619 5.666 1.00 88.69 94 PRO A C 1
ATOM 685 O O . PRO A 1 94 ? 5.824 -5.463 4.454 1.00 88.69 94 PRO A O 1
ATOM 688 N N . GLY A 1 95 ? 7.189 -5.383 6.244 1.00 84.81 95 GLY A N 1
ATOM 689 C CA . GLY A 1 95 ? 8.348 -4.806 5.555 1.00 84.81 95 GLY A CA 1
ATOM 690 C C . GLY A 1 95 ? 8.854 -5.647 4.376 1.00 84.81 95 GLY A C 1
ATOM 691 O O . GLY A 1 95 ? 9.411 -5.119 3.415 1.00 84.81 95 GLY A O 1
ATOM 692 N N . GLU A 1 96 ? 8.640 -6.954 4.442 1.00 82.81 96 GLU A N 1
ATOM 693 C CA . GLU A 1 96 ? 8.947 -7.947 3.418 1.00 82.81 96 GLU A CA 1
ATOM 694 C C . GLU A 1 96 ? 7.982 -7.919 2.224 1.00 82.81 96 GLU A C 1
ATOM 696 O O . GLU A 1 96 ? 8.362 -8.312 1.118 1.00 82.81 96 GLU A O 1
ATOM 701 N N . GLU A 1 97 ? 6.760 -7.412 2.412 1.00 86.06 97 GLU A N 1
ATOM 702 C CA . GLU A 1 97 ? 5.750 -7.286 1.358 1.00 86.06 97 GLU A CA 1
ATOM 703 C C . GLU A 1 97 ? 5.732 -5.895 0.717 1.00 86.06 97 GLU A C 1
ATOM 705 O O . GLU A 1 97 ? 4.832 -5.579 -0.062 1.00 86.06 97 GLU A O 1
ATOM 710 N N . GLN A 1 98 ? 6.732 -5.061 0.997 1.00 85.69 98 GLN A N 1
ATOM 711 C CA . GLN A 1 98 ? 6.850 -3.728 0.423 1.00 85.69 98 GLN A CA 1
ATOM 712 C C . GLN A 1 98 ? 8.233 -3.474 -0.169 1.00 85.69 98 GLN A C 1
ATOM 714 O O . GLN A 1 98 ? 9.271 -3.870 0.361 1.00 85.69 98 GLN A O 1
ATOM 719 N N . VAL A 1 99 ? 8.239 -2.769 -1.295 1.00 84.81 99 VAL A N 1
ATOM 720 C CA . VAL A 1 99 ? 9.438 -2.301 -1.979 1.00 84.81 99 VAL A CA 1
ATOM 721 C C . VAL A 1 99 ? 9.265 -0.808 -2.228 1.00 84.81 99 VAL A C 1
ATOM 723 O O . VAL A 1 99 ? 8.411 -0.394 -3.009 1.00 84.81 99 VAL A O 1
ATOM 726 N N . LYS A 1 100 ? 10.072 0.006 -1.543 1.00 83.75 100 LYS A N 1
ATOM 727 C CA . LYS A 1 100 ? 10.034 1.469 -1.630 1.00 83.75 100 LYS A CA 1
ATOM 728 C C . LYS A 1 100 ? 11.257 1.985 -2.381 1.00 83.75 100 LYS A C 1
ATOM 730 O O . LYS A 1 100 ? 12.387 1.681 -2.004 1.00 83.75 100 LYS A O 1
ATOM 735 N N . TYR A 1 101 ? 11.025 2.807 -3.399 1.00 80.69 101 TYR A N 1
ATOM 736 C CA . TYR A 1 101 ? 12.062 3.504 -4.153 1.00 80.69 101 TYR A CA 1
ATOM 737 C C . TYR A 1 101 ? 11.828 5.010 -4.127 1.00 80.69 101 TYR A C 1
ATOM 739 O O . TYR A 1 101 ? 10.724 5.481 -4.398 1.00 80.69 101 TYR A O 1
ATOM 747 N N . SER A 1 102 ? 12.885 5.774 -3.850 1.00 70.88 102 SER A N 1
ATOM 748 C CA . SER A 1 102 ? 12.830 7.236 -3.937 1.00 70.88 102 SER A CA 1
ATOM 749 C C . SER A 1 102 ? 12.672 7.687 -5.388 1.00 70.88 102 SER A C 1
ATOM 751 O O . SER A 1 102 ? 11.776 8.455 -5.706 1.00 70.88 102 SER A O 1
ATOM 753 N N . ALA A 1 103 ? 13.484 7.132 -6.287 1.00 64.25 103 ALA A N 1
ATOM 754 C CA . ALA A 1 103 ? 13.387 7.337 -7.725 1.00 64.25 103 ALA A CA 1
ATOM 755 C C . ALA A 1 103 ? 13.778 6.044 -8.451 1.00 64.25 103 ALA A C 1
ATOM 757 O O . ALA A 1 103 ? 14.625 5.292 -7.964 1.00 64.25 103 ALA A O 1
ATOM 758 N N . MET A 1 104 ? 13.180 5.794 -9.616 1.00 66.31 104 MET A N 1
ATOM 759 C CA . MET A 1 104 ? 13.544 4.671 -10.482 1.00 66.31 104 MET A CA 1
ATOM 760 C C . MET A 1 104 ? 13.843 5.166 -11.898 1.00 66.31 104 MET A C 1
ATOM 762 O O . MET A 1 104 ? 13.323 6.191 -12.335 1.00 66.31 104 MET A O 1
ATOM 766 N N . THR A 1 105 ? 14.677 4.431 -12.630 1.00 62.84 105 THR A N 1
ATOM 767 C CA . THR A 1 105 ? 14.890 4.659 -14.063 1.00 62.84 105 THR A CA 1
ATOM 768 C C . THR A 1 105 ? 13.990 3.725 -14.871 1.00 62.84 105 THR A C 1
ATOM 770 O O . THR A 1 105 ? 13.623 2.644 -14.414 1.00 62.84 105 THR A O 1
ATOM 773 N N . GLY A 1 106 ? 13.649 4.086 -16.109 1.00 62.12 106 GLY A N 1
ATOM 774 C CA . GLY A 1 106 ? 12.796 3.231 -16.946 1.00 62.12 106 GLY A CA 1
ATOM 775 C C . GLY A 1 106 ? 13.335 1.813 -17.156 1.00 62.12 106 GLY A C 1
ATOM 776 O O . GLY A 1 106 ? 12.562 0.887 -17.371 1.00 62.12 106 GLY A O 1
ATOM 777 N N . GLN A 1 107 ? 14.655 1.630 -17.044 1.00 64.19 107 GLN A N 1
ATOM 778 C CA . GLN A 1 107 ? 15.302 0.325 -17.154 1.00 64.19 107 GLN A CA 1
ATOM 779 C C . GLN A 1 107 ? 15.298 -0.468 -15.841 1.00 64.19 107 GLN A C 1
ATOM 781 O O 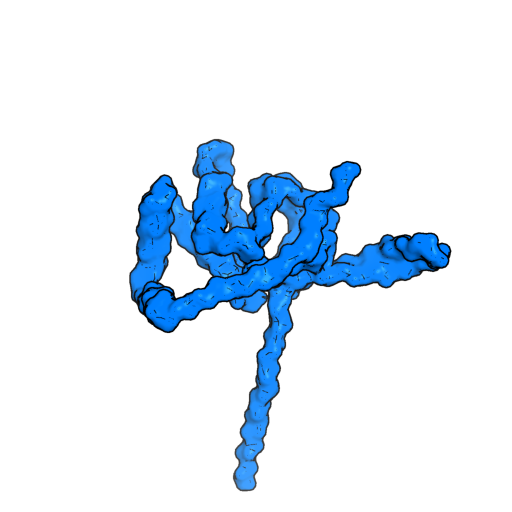. GLN A 1 107 ? 15.232 -1.694 -15.887 1.00 64.19 107 GLN A O 1
ATOM 786 N N . SER A 1 108 ? 15.313 0.186 -14.670 1.00 65.62 108 SER A N 1
ATOM 787 C CA . SER A 1 108 ? 15.406 -0.525 -13.387 1.00 65.62 108 SER A CA 1
ATOM 788 C C . SER A 1 108 ? 14.216 -1.452 -13.128 1.00 65.62 108 SER A C 1
ATOM 790 O O . SER A 1 108 ? 14.405 -2.502 -12.524 1.00 65.62 108 SER A O 1
ATOM 792 N N . LEU A 1 109 ? 13.019 -1.132 -13.643 1.00 66.38 109 LEU A N 1
ATOM 793 C CA . LEU A 1 109 ? 11.823 -1.969 -13.463 1.00 66.38 109 LEU A CA 1
ATOM 794 C C . LEU A 1 109 ? 11.933 -3.343 -14.161 1.00 66.38 109 LEU A C 1
ATOM 796 O O . LEU A 1 109 ? 11.349 -4.323 -13.699 1.00 66.38 109 LEU A O 1
ATOM 800 N N . TYR A 1 110 ? 12.714 -3.436 -15.242 1.00 63.97 110 TYR A N 1
ATOM 801 C CA . TYR A 1 110 ? 12.936 -4.693 -15.964 1.00 63.97 110 TYR A CA 1
ATOM 802 C C . TYR A 1 110 ? 13.936 -5.615 -15.254 1.00 63.97 110 TYR A C 1
ATOM 804 O O . TYR A 1 110 ? 13.789 -6.833 -15.304 1.00 63.97 110 TYR A O 1
ATOM 812 N N . TYR A 1 111 ? 14.916 -5.044 -14.549 1.00 61.12 111 TYR A N 1
ATOM 813 C CA . TYR A 1 111 ? 15.854 -5.799 -13.704 1.00 61.12 111 TYR A CA 1
ATOM 814 C C . TYR A 1 111 ? 15.265 -6.129 -12.329 1.00 61.12 111 TYR A C 1
ATOM 816 O O . TYR A 1 111 ? 15.657 -7.102 -11.693 1.00 61.12 111 TYR A O 1
ATOM 824 N N . LEU A 1 112 ? 14.244 -5.380 -11.907 1.00 62.28 112 LEU A N 1
ATOM 825 C CA . LEU A 1 112 ? 13.434 -5.677 -10.729 1.00 62.28 112 LEU A CA 1
ATOM 826 C C . LEU A 1 112 ? 12.702 -7.020 -10.817 1.00 62.28 112 LEU A C 1
ATOM 828 O O . LEU A 1 112 ? 12.217 -7.477 -9.796 1.00 62.28 112 LEU A O 1
ATOM 832 N N . GLY A 1 113 ? 12.646 -7.682 -11.978 1.00 53.16 113 GLY A N 1
ATOM 833 C CA . GLY A 1 113 ? 12.131 -9.051 -12.095 1.00 53.16 113 GLY A CA 1
ATOM 834 C C . GLY A 1 113 ? 12.911 -10.089 -11.294 1.00 53.16 113 GLY A C 1
ATOM 835 O O . GLY A 1 113 ? 12.349 -11.120 -10.936 1.00 53.16 113 GLY A O 1
ATOM 836 N N . GLU A 1 114 ? 14.167 -9.796 -10.954 1.00 53.25 114 GLU A N 1
ATOM 837 C CA . GLU A 1 114 ? 14.951 -10.602 -10.012 1.00 53.25 114 GLU A CA 1
ATOM 838 C C . GLU A 1 114 ? 14.456 -10.431 -8.563 1.00 53.25 114 GLU A C 1
ATOM 840 O O . GLU A 1 114 ? 14.558 -11.349 -7.749 1.00 53.25 114 GLU A O 1
ATOM 845 N N . ALA A 1 115 ? 13.851 -9.283 -8.242 1.00 56.00 115 ALA A N 1
ATOM 846 C CA . ALA A 1 115 ? 13.175 -9.035 -6.979 1.00 56.00 115 ALA A CA 1
ATOM 847 C C . ALA A 1 115 ? 11.699 -9.441 -7.113 1.00 56.00 115 ALA A C 1
ATOM 849 O O . ALA A 1 115 ? 10.897 -8.727 -7.696 1.00 56.00 115 ALA A O 1
ATOM 850 N N . ASN A 1 116 ? 11.321 -10.597 -6.570 1.00 67.12 116 ASN A N 1
ATOM 851 C CA . ASN A 1 116 ? 9.949 -11.116 -6.604 1.00 67.12 116 ASN A CA 1
ATOM 852 C C . ASN A 1 116 ? 8.902 -10.040 -6.208 1.00 67.12 116 ASN A C 1
ATOM 854 O O . ASN A 1 116 ? 8.738 -9.738 -5.028 1.00 67.12 116 ASN A O 1
ATOM 858 N N . LEU A 1 117 ? 8.222 -9.438 -7.196 1.00 75.44 117 LEU A N 1
ATOM 859 C CA . LEU A 1 117 ? 7.211 -8.380 -7.010 1.00 75.44 117 LEU A CA 1
ATOM 860 C C . LEU A 1 117 ? 5.809 -8.938 -6.737 1.00 75.44 117 LEU A C 1
ATOM 862 O O . LEU A 1 117 ? 4.864 -8.186 -6.491 1.00 75.44 117 LEU A O 1
ATOM 866 N N . LYS A 1 118 ? 5.653 -10.259 -6.787 1.00 78.75 118 LYS A N 1
ATOM 867 C CA . LYS A 1 118 ? 4.371 -10.923 -6.598 1.00 78.75 118 LYS A CA 1
ATOM 868 C C . LYS A 1 118 ? 3.849 -10.674 -5.183 1.00 78.75 118 LYS A C 1
ATOM 870 O O . LYS A 1 118 ? 4.554 -10.913 -4.208 1.00 78.75 118 LYS A O 1
ATOM 875 N N . HIS A 1 119 ? 2.599 -10.222 -5.080 1.00 84.06 119 HIS A N 1
ATOM 876 C CA . HIS A 1 119 ? 1.944 -9.891 -3.808 1.00 84.06 119 HIS A CA 1
ATOM 877 C C . HIS A 1 119 ? 2.697 -8.862 -2.949 1.00 84.06 119 HIS A C 1
ATOM 879 O O . HIS A 1 119 ? 2.511 -8.846 -1.731 1.00 84.06 119 HIS A O 1
ATOM 885 N N . ARG A 1 120 ? 3.509 -7.994 -3.573 1.00 87.19 120 ARG A N 1
ATOM 886 C CA . ARG A 1 120 ? 4.223 -6.902 -2.902 1.00 87.19 120 ARG A CA 1
ATOM 887 C C . ARG A 1 120 ? 3.724 -5.532 -3.352 1.00 87.19 120 ARG A C 1
ATOM 889 O O . ARG A 1 120 ? 3.267 -5.360 -4.479 1.00 87.19 120 ARG A O 1
ATOM 896 N N . ILE A 1 121 ? 3.831 -4.552 -2.462 1.00 89.88 121 ILE A N 1
ATOM 897 C CA . ILE A 1 121 ? 3.533 -3.145 -2.731 1.00 89.88 121 ILE A CA 1
ATOM 898 C C . ILE A 1 121 ? 4.780 -2.497 -3.334 1.00 89.88 121 ILE A C 1
ATOM 900 O O . ILE A 1 121 ? 5.835 -2.488 -2.702 1.00 89.88 121 ILE A O 1
ATOM 904 N N . LEU A 1 122 ? 4.662 -1.929 -4.534 1.00 87.94 122 LEU A N 1
ATOM 905 C CA . LEU A 1 122 ? 5.701 -1.092 -5.134 1.00 87.94 122 LEU A CA 1
ATOM 906 C C . LEU A 1 122 ? 5.372 0.383 -4.878 1.00 87.94 122 LEU A C 1
ATOM 908 O O . LEU A 1 122 ? 4.441 0.921 -5.474 1.00 87.94 122 LEU A O 1
ATOM 912 N N . ALA A 1 123 ? 6.143 1.035 -4.012 1.00 88.19 123 ALA A N 1
ATOM 913 C CA . ALA A 1 123 ? 5.986 2.446 -3.674 1.00 88.19 123 ALA A CA 1
ATOM 914 C C . ALA A 1 123 ? 7.084 3.293 -4.332 1.00 88.19 123 ALA A C 1
ATOM 916 O O . ALA A 1 123 ? 8.275 3.026 -4.153 1.00 88.19 123 ALA A O 1
ATOM 917 N N . ILE A 1 124 ? 6.683 4.321 -5.083 1.00 84.69 124 ILE A N 1
ATOM 918 C CA . ILE A 1 124 ? 7.579 5.226 -5.817 1.00 84.69 124 ILE A CA 1
ATOM 919 C C . ILE A 1 124 ? 7.322 6.643 -5.306 1.00 84.69 124 ILE A C 1
ATOM 921 O O . ILE A 1 124 ? 6.207 7.144 -5.437 1.00 84.69 124 ILE A O 1
ATOM 925 N N . VAL A 1 125 ? 8.333 7.266 -4.698 1.00 78.56 125 VAL A N 1
ATOM 926 C CA . VAL A 1 125 ? 8.178 8.566 -4.020 1.00 78.56 125 VAL A CA 1
ATOM 927 C C . VAL A 1 125 ? 8.114 9.722 -5.025 1.00 78.56 125 VAL A C 1
ATOM 929 O O . VAL A 1 125 ? 7.177 10.522 -4.981 1.00 78.56 125 VAL A O 1
ATOM 932 N N . GLU A 1 126 ? 9.084 9.799 -5.939 1.00 73.62 126 GLU A N 1
ATOM 933 C CA . GLU A 1 126 ? 9.232 10.921 -6.873 1.00 73.62 126 GLU A CA 1
ATOM 934 C C . GLU A 1 126 ? 8.484 10.705 -8.195 1.00 73.62 126 GLU A C 1
ATOM 936 O O . GLU A 1 126 ? 8.589 9.652 -8.836 1.00 73.62 126 GLU A O 1
ATOM 941 N N . GLU A 1 127 ? 7.784 11.749 -8.647 1.00 67.56 127 GLU A N 1
ATOM 942 C CA . GLU A 1 127 ? 7.014 11.735 -9.896 1.00 67.56 127 GLU A CA 1
ATOM 943 C C . GLU A 1 127 ? 7.914 11.565 -11.124 1.00 67.56 127 GLU A C 1
ATOM 945 O O . GLU A 1 127 ? 7.617 10.733 -11.979 1.00 67.56 127 GLU A O 1
ATOM 950 N N . GLU A 1 128 ? 9.073 12.231 -11.166 1.00 67.31 128 GLU A N 1
ATOM 951 C CA . GLU A 1 128 ? 10.042 12.056 -12.258 1.00 67.31 128 GLU A CA 1
ATOM 952 C C . GLU A 1 128 ? 10.527 10.602 -12.390 1.00 67.31 128 GLU A C 1
ATOM 954 O O . GLU A 1 128 ? 10.851 10.132 -13.484 1.00 67.31 128 GLU A O 1
ATOM 959 N N . GLY A 1 129 ? 10.600 9.870 -11.272 1.00 62.97 129 GLY A N 1
ATOM 960 C CA . GLY A 1 129 ? 10.960 8.453 -11.268 1.00 62.97 129 GLY A CA 1
ATOM 961 C C . GLY A 1 129 ? 9.853 7.577 -11.858 1.00 62.97 129 GLY A C 1
ATOM 962 O O . GLY A 1 129 ? 10.131 6.643 -12.612 1.00 62.97 129 GLY A O 1
ATOM 963 N N . ALA A 1 130 ? 8.593 7.900 -11.558 1.00 67.44 130 ALA A N 1
ATOM 964 C CA . ALA A 1 130 ? 7.436 7.232 -12.143 1.00 67.44 130 ALA A CA 1
ATOM 965 C C . ALA A 1 130 ? 7.276 7.563 -13.636 1.00 67.44 130 ALA A C 1
ATOM 967 O O . ALA A 1 130 ? 6.956 6.673 -14.421 1.00 67.44 130 ALA A O 1
ATOM 968 N N . GLU A 1 131 ? 7.554 8.800 -14.052 1.00 70.38 131 GLU A N 1
ATOM 969 C CA . GLU A 1 131 ? 7.480 9.235 -15.450 1.00 70.38 131 GLU A CA 1
ATOM 970 C C . GLU A 1 131 ? 8.473 8.460 -16.327 1.00 70.38 131 GLU A C 1
ATOM 972 O O . GLU A 1 131 ? 8.088 7.870 -17.344 1.00 70.38 131 GLU A O 1
ATOM 977 N N . LYS A 1 132 ? 9.730 8.357 -15.872 1.00 66.62 132 LYS A N 1
ATOM 978 C CA . LYS A 1 132 ? 10.798 7.605 -16.552 1.00 66.62 132 LYS A CA 1
ATOM 979 C C . LYS A 1 132 ? 10.465 6.118 -16.711 1.00 66.62 132 LYS A C 1
ATOM 981 O O . LYS A 1 132 ? 10.930 5.497 -17.663 1.00 66.62 132 LYS A O 1
ATOM 986 N N . ALA A 1 133 ? 9.658 5.550 -15.812 1.00 70.69 133 ALA A N 1
ATOM 987 C CA . ALA A 1 133 ? 9.203 4.158 -15.851 1.00 70.69 133 ALA A CA 1
ATOM 988 C C . ALA A 1 133 ? 7.742 3.981 -16.298 1.00 70.69 133 ALA A C 1
ATOM 990 O O . ALA A 1 133 ? 7.220 2.866 -16.271 1.00 70.69 133 ALA A O 1
ATOM 991 N N . SER A 1 134 ? 7.079 5.051 -16.742 1.00 74.69 134 SER A N 1
ATOM 992 C CA . SER A 1 134 ? 5.625 5.089 -16.944 1.00 74.69 134 SER A CA 1
ATOM 993 C C . SER A 1 134 ? 5.120 4.033 -17.924 1.00 74.69 134 SER A C 1
ATOM 995 O O . SER A 1 134 ? 4.086 3.414 -17.683 1.00 74.69 134 SER A O 1
ATOM 997 N N . TYR A 1 135 ? 5.858 3.781 -19.007 1.00 75.44 135 TYR A N 1
ATOM 998 C CA . TYR A 1 135 ? 5.502 2.751 -19.983 1.00 75.44 135 TYR A CA 1
ATOM 999 C C . TYR A 1 135 ? 5.532 1.348 -19.368 1.00 75.44 135 TYR A C 1
ATOM 1001 O O . TYR A 1 135 ? 4.565 0.598 -19.481 1.00 75.44 135 TYR A O 1
ATOM 1009 N N . ALA A 1 136 ? 6.603 1.018 -18.648 1.00 73.94 136 ALA A N 1
ATOM 1010 C CA . ALA A 1 136 ? 6.739 -0.278 -17.999 1.00 73.94 136 ALA A CA 1
ATOM 1011 C C . ALA A 1 136 ? 5.712 -0.445 -16.857 1.00 73.94 136 ALA A C 1
ATOM 1013 O O . ALA A 1 136 ? 5.118 -1.507 -16.703 1.00 73.94 136 ALA A O 1
ATOM 1014 N N . LEU A 1 137 ? 5.403 0.619 -16.110 1.00 77.81 137 LEU A N 1
ATOM 1015 C CA . LEU A 1 137 ? 4.340 0.595 -15.099 1.00 77.81 137 LEU A CA 1
ATOM 1016 C C . LEU A 1 137 ? 2.954 0.363 -15.714 1.00 77.81 137 LEU A C 1
ATOM 1018 O O . LEU A 1 137 ? 2.159 -0.377 -15.137 1.00 77.81 137 LEU A O 1
ATOM 1022 N N . LYS A 1 138 ? 2.664 0.947 -16.885 1.00 80.12 138 LYS A N 1
ATOM 1023 C CA . LYS A 1 138 ? 1.406 0.710 -17.613 1.00 80.12 138 LYS A CA 1
ATOM 1024 C C . LYS A 1 138 ? 1.279 -0.746 -18.048 1.00 80.12 138 LYS A C 1
ATOM 1026 O O . LYS A 1 138 ? 0.241 -1.343 -17.789 1.00 80.12 138 LYS A O 1
ATOM 1031 N N . LEU A 1 139 ? 2.336 -1.318 -18.629 1.00 76.94 139 LEU A N 1
ATOM 1032 C CA . LEU A 1 139 ? 2.364 -2.732 -19.016 1.00 76.94 139 LEU A CA 1
ATOM 1033 C C . LEU A 1 139 ? 2.195 -3.655 -17.803 1.00 76.94 139 LEU A C 1
ATOM 1035 O O . LEU A 1 139 ? 1.387 -4.577 -17.834 1.00 76.94 139 LEU A O 1
ATOM 1039 N N . LEU A 1 140 ? 2.873 -3.369 -16.687 1.00 77.62 140 LEU A N 1
ATOM 1040 C CA . LEU A 1 140 ? 2.698 -4.135 -15.452 1.00 77.62 140 LEU A CA 1
ATOM 1041 C C . LEU A 1 140 ? 1.250 -4.055 -14.933 1.00 77.62 140 LEU A C 1
ATOM 1043 O O . LEU A 1 140 ? 0.706 -5.054 -14.472 1.00 77.62 140 LEU A O 1
ATOM 1047 N N . GLN A 1 141 ? 0.601 -2.893 -15.032 1.00 77.88 141 GLN A N 1
ATOM 1048 C CA . GLN A 1 141 ? -0.792 -2.719 -14.615 1.00 77.88 141 GLN A CA 1
ATOM 1049 C C . GLN A 1 141 ? -1.778 -3.441 -15.546 1.00 77.88 141 GLN A C 1
ATOM 1051 O O . GLN A 1 141 ? -2.699 -4.101 -15.056 1.00 77.88 141 GLN A O 1
ATOM 1056 N N . SER A 1 142 ? -1.585 -3.375 -16.868 1.00 75.94 142 SER A N 1
ATOM 1057 C CA . SER A 1 142 ? -2.484 -3.986 -17.857 1.00 75.94 142 SER A CA 1
ATOM 1058 C C . SER A 1 142 ? -2.271 -5.491 -18.013 1.00 75.94 142 SER A C 1
ATOM 1060 O O . SER A 1 142 ? -3.232 -6.256 -18.028 1.00 75.94 142 SER A O 1
ATOM 1062 N N . GLU A 1 143 ? -1.022 -5.949 -18.040 1.00 69.50 143 GLU A N 1
ATOM 1063 C CA . GLU A 1 143 ? -0.646 -7.332 -18.366 1.00 69.50 143 GLU A CA 1
ATOM 1064 C C . GLU A 1 143 ? -0.241 -8.129 -17.122 1.00 69.50 143 GLU A C 1
ATOM 1066 O O . GLU A 1 143 ? -0.555 -9.311 -17.011 1.00 69.50 143 GLU A O 1
ATOM 1071 N N . GLY A 1 144 ? 0.313 -7.472 -16.098 1.00 64.62 144 GLY A N 1
ATOM 1072 C CA . GLY A 1 144 ? 0.702 -8.120 -14.836 1.00 64.62 144 GLY A CA 1
ATOM 1073 C C . GLY A 1 144 ? 2.038 -8.820 -14.886 1.00 64.62 144 GLY A C 1
ATOM 1074 O O . GLY A 1 144 ? 2.465 -9.398 -13.888 1.00 64.62 144 GLY A O 1
ATOM 1075 N N . GLU A 1 145 ? 2.682 -8.781 -16.043 1.00 64.69 145 GLU A N 1
ATOM 1076 C CA . GLU A 1 145 ? 4.010 -9.297 -16.282 1.00 64.69 145 GLU A CA 1
ATOM 1077 C C . GLU A 1 145 ? 4.757 -8.259 -17.129 1.00 64.69 145 GLU A C 1
ATOM 1079 O O . GLU A 1 145 ? 4.175 -7.593 -17.981 1.00 64.69 145 GLU A O 1
ATOM 1084 N N . LEU A 1 146 ? 6.048 -8.104 -16.873 1.00 55.50 146 LEU A N 1
ATOM 1085 C CA . LEU A 1 146 ? 6.973 -7.360 -17.712 1.00 55.50 146 LEU A CA 1
ATOM 1086 C C . LEU A 1 146 ? 7.973 -8.355 -18.263 1.00 55.50 146 LEU A C 1
ATOM 1088 O O . LEU A 1 146 ? 8.632 -9.046 -17.494 1.00 55.50 146 LEU A O 1
ATOM 1092 N N . THR A 1 147 ? 8.105 -8.427 -19.581 1.00 52.53 147 THR A N 1
ATOM 1093 C CA . THR A 1 147 ? 9.127 -9.259 -20.219 1.00 52.53 147 THR A CA 1
ATOM 1094 C C . THR A 1 147 ? 10.061 -8.368 -21.012 1.00 52.53 147 THR A C 1
ATOM 1096 O O . THR A 1 147 ? 9.609 -7.593 -21.851 1.00 52.53 147 THR A O 1
ATOM 1099 N N . ILE A 1 148 ? 11.364 -8.495 -20.767 1.00 51.22 148 ILE A N 1
ATOM 1100 C CA . ILE A 1 148 ? 12.394 -7.891 -21.610 1.00 51.22 148 ILE A CA 1
ATOM 1101 C C . ILE A 1 148 ? 13.277 -8.985 -22.200 1.00 51.22 148 ILE A C 1
ATOM 1103 O O . ILE A 1 148 ? 13.714 -9.901 -21.502 1.00 51.22 148 ILE A O 1
ATOM 1107 N N . ALA A 1 149 ? 13.549 -8.884 -23.497 1.00 41.84 149 ALA A N 1
ATOM 1108 C CA . ALA A 1 149 ? 14.640 -9.614 -24.120 1.00 41.84 149 ALA A CA 1
ATOM 1109 C C . ALA A 1 149 ? 15.908 -8.768 -23.951 1.00 41.84 149 ALA A C 1
ATOM 1111 O O . ALA A 1 149 ? 16.038 -7.711 -24.565 1.00 41.84 149 ALA A O 1
ATOM 1112 N N . SER A 1 150 ? 16.825 -9.207 -23.092 1.00 40.41 150 SER A N 1
ATOM 1113 C CA . SER A 1 150 ? 18.137 -8.589 -22.918 1.00 40.41 150 SER A CA 1
ATOM 1114 C C . SER A 1 150 ? 19.204 -9.468 -23.557 1.00 40.41 150 SER A C 1
ATOM 1116 O O . SER A 1 150 ? 19.230 -10.687 -23.397 1.00 40.41 150 SER A O 1
ATOM 1118 N N . THR A 1 151 ? 20.112 -8.874 -24.316 1.00 31.00 151 THR A N 1
ATOM 1119 C CA . THR A 1 151 ? 21.265 -9.605 -24.834 1.00 31.00 151 THR A CA 1
ATOM 1120 C C . THR A 1 151 ? 22.339 -9.712 -23.757 1.00 31.00 151 THR A C 1
ATOM 1122 O O . THR A 1 151 ? 22.985 -8.720 -23.423 1.00 31.00 151 THR A O 1
ATOM 1125 N N . GLY A 1 152 ? 22.555 -10.917 -23.228 1.00 35.50 152 GLY A N 1
ATOM 1126 C CA . GLY A 1 152 ? 23.665 -11.194 -22.317 1.00 35.50 152 GLY A CA 1
ATOM 1127 C C . GLY A 1 152 ? 24.906 -11.641 -23.088 1.00 35.50 152 GLY A C 1
ATOM 1128 O O . GLY A 1 152 ? 24.816 -12.528 -23.937 1.00 35.50 152 GLY A O 1
ATOM 1129 N N . LYS A 1 153 ? 26.071 -11.061 -22.781 1.00 29.47 153 LYS A N 1
ATOM 1130 C CA . LYS A 1 153 ? 27.368 -11.579 -23.240 1.00 29.47 153 LYS A CA 1
ATOM 1131 C C . LYS A 1 153 ? 27.783 -12.738 -22.329 1.00 29.47 153 LYS A C 1
ATOM 1133 O O . LYS A 1 153 ? 27.946 -12.531 -21.130 1.00 29.47 153 LYS A O 1
ATOM 1138 N N . ASP A 1 154 ? 27.949 -13.935 -22.885 1.00 37.00 154 ASP A N 1
ATOM 1139 C CA . ASP A 1 154 ? 28.627 -15.032 -22.189 1.00 37.00 154 ASP A CA 1
ATOM 1140 C C . ASP A 1 154 ? 30.134 -14.720 -22.139 1.00 37.00 154 ASP A C 1
ATOM 1142 O O . ASP A 1 154 ? 30.719 -14.443 -23.190 1.00 37.00 154 ASP A O 1
ATOM 1146 N N . PRO A 1 155 ? 30.803 -14.764 -20.971 1.00 47.03 155 PRO A N 1
ATOM 1147 C CA . PRO A 1 155 ? 32.240 -14.488 -20.883 1.00 47.03 155 PRO A CA 1
ATOM 1148 C C . PRO A 1 155 ? 33.096 -15.532 -21.624 1.00 47.03 155 PRO A C 1
ATOM 1150 O O . PRO A 1 155 ? 34.257 -15.269 -21.925 1.00 47.03 155 PRO A O 1
ATOM 1153 N N . THR A 1 156 ? 32.526 -16.693 -21.954 1.00 49.91 156 THR A N 1
ATOM 1154 C CA . THR A 1 156 ? 33.185 -17.812 -22.647 1.00 49.91 156 THR A CA 1
ATOM 1155 C C . THR A 1 156 ? 32.696 -18.048 -24.078 1.00 49.91 156 THR A C 1
ATOM 1157 O O . THR A 1 156 ? 33.296 -18.855 -24.785 1.00 49.91 156 THR A O 1
ATOM 1160 N N . ALA A 1 157 ? 31.657 -17.349 -24.550 1.00 42.53 157 ALA A N 1
ATOM 1161 C CA . ALA A 1 157 ? 31.127 -17.528 -25.900 1.00 42.53 157 ALA A CA 1
ATOM 1162 C C . ALA A 1 157 ? 31.030 -16.188 -26.640 1.00 42.53 157 ALA A C 1
ATOM 1164 O O . ALA A 1 157 ? 30.270 -15.299 -26.267 1.00 42.53 157 ALA A O 1
ATOM 1165 N N . ALA A 1 158 ? 31.746 -16.071 -27.762 1.00 34.72 158 ALA A N 1
ATOM 1166 C CA . ALA A 1 158 ? 31.683 -14.936 -28.689 1.00 34.72 158 ALA A CA 1
ATOM 1167 C C . ALA A 1 158 ? 30.364 -14.878 -29.499 1.00 34.72 158 ALA A C 1
ATOM 1169 O O . ALA A 1 158 ? 30.328 -14.359 -30.612 1.00 34.72 158 ALA A O 1
ATOM 1170 N N . VAL A 1 159 ? 29.275 -15.428 -28.955 1.00 33.12 159 VAL A N 1
ATOM 1171 C CA . VAL A 1 159 ? 27.946 -15.474 -29.567 1.00 33.12 159 VAL A CA 1
ATOM 1172 C C . VAL A 1 159 ? 26.973 -14.768 -28.635 1.00 33.12 159 VAL A C 1
ATOM 1174 O O . VAL A 1 159 ? 26.794 -15.157 -27.484 1.00 33.12 159 VAL A O 1
ATOM 1177 N N . TRP A 1 160 ? 26.328 -13.725 -29.150 1.00 32.97 160 TRP A N 1
ATOM 1178 C CA . TRP A 1 160 ? 25.254 -13.023 -28.458 1.00 32.97 160 TRP A CA 1
ATOM 1179 C C . TRP A 1 160 ? 24.041 -13.952 -28.372 1.00 32.97 160 TRP A C 1
ATOM 1181 O O . TRP A 1 160 ? 23.486 -14.337 -29.401 1.00 32.97 160 TRP A O 1
ATOM 1191 N N . LYS A 1 161 ? 23.630 -14.330 -27.157 1.00 31.64 161 LYS A N 1
ATOM 1192 C CA . LYS A 1 161 ? 22.390 -15.085 -26.940 1.00 31.64 161 LYS A CA 1
ATOM 1193 C C . LYS A 1 161 ? 21.320 -14.156 -26.355 1.00 31.64 161 LYS A C 1
ATOM 1195 O O . LYS A 1 161 ? 21.599 -13.472 -25.365 1.00 31.64 161 LYS A O 1
ATOM 1200 N N . PRO A 1 162 ? 20.105 -14.114 -26.932 1.00 31.47 162 PRO A N 1
ATOM 1201 C CA . PRO A 1 162 ? 18.991 -13.421 -26.301 1.00 31.47 162 PRO A CA 1
ATOM 1202 C C . PRO A 1 162 ? 18.656 -14.126 -24.981 1.00 31.47 162 PRO A C 1
ATOM 1204 O O . PRO A 1 162 ? 18.498 -15.347 -24.943 1.00 31.47 162 PRO A O 1
ATOM 1207 N N . ARG A 1 163 ? 18.593 -13.363 -23.890 1.00 40.22 163 ARG A N 1
ATOM 1208 C CA . ARG A 1 163 ? 18.200 -13.817 -22.556 1.00 40.22 163 ARG A CA 1
ATOM 1209 C C . ARG A 1 163 ? 16.921 -13.077 -22.182 1.00 40.22 163 ARG A C 1
ATOM 1211 O O . ARG A 1 163 ? 16.890 -11.851 -22.182 1.00 40.22 163 ARG A O 1
ATOM 1218 N N . ASN A 1 164 ? 15.860 -13.812 -21.880 1.00 42.28 164 ASN A N 1
ATOM 1219 C CA . ASN A 1 164 ? 14.592 -13.202 -21.498 1.00 42.28 164 ASN A CA 1
ATOM 1220 C C . ASN A 1 164 ? 14.521 -13.115 -19.972 1.00 42.28 164 ASN A C 1
ATOM 1222 O O . ASN A 1 164 ? 14.699 -14.130 -19.299 1.00 42.28 164 ASN A O 1
ATOM 1226 N N . THR A 1 165 ? 14.244 -11.925 -19.444 1.00 49.25 165 THR A N 1
ATOM 1227 C CA . THR A 1 165 ? 13.943 -11.708 -18.023 1.00 49.25 165 THR A CA 1
ATOM 1228 C C . THR A 1 165 ? 12.471 -11.324 -17.909 1.00 49.25 165 THR A C 1
ATOM 1230 O O . THR A 1 165 ? 12.017 -10.404 -18.593 1.00 49.25 165 THR A O 1
ATOM 1233 N N . THR A 1 166 ? 11.719 -12.042 -17.071 1.00 50.38 166 THR A N 1
ATOM 1234 C CA . THR A 1 166 ? 10.285 -11.807 -16.851 1.00 50.38 166 THR A CA 1
ATOM 1235 C C . THR A 1 166 ? 10.037 -11.427 -15.394 1.00 50.38 166 THR A C 1
ATOM 1237 O O . THR A 1 166 ? 10.240 -12.246 -14.502 1.00 50.38 166 THR A O 1
ATOM 1240 N N . SER A 1 167 ? 9.545 -10.215 -15.152 1.00 55.41 167 SER A N 1
ATOM 1241 C CA . SER A 1 167 ? 9.019 -9.769 -13.858 1.00 55.41 167 SER A CA 1
ATOM 1242 C C . SER A 1 167 ? 7.524 -10.073 -13.798 1.00 55.41 167 SER A C 1
ATOM 1244 O O . SER A 1 167 ? 6.791 -9.677 -14.699 1.00 55.41 167 SER A O 1
ATOM 1246 N N . LYS A 1 168 ? 7.032 -10.732 -12.746 1.00 53.03 168 LYS A N 1
ATOM 1247 C CA . LYS A 1 168 ? 5.592 -11.003 -12.574 1.00 53.03 168 LYS A CA 1
ATOM 1248 C C . LYS A 1 168 ? 5.037 -10.283 -11.352 1.00 53.03 168 LYS A C 1
ATOM 1250 O O . LYS A 1 168 ? 5.575 -10.426 -10.259 1.00 53.03 168 LYS A O 1
ATOM 1255 N N . ALA A 1 169 ? 3.934 -9.565 -11.536 1.00 55.84 169 ALA A N 1
ATOM 1256 C CA . ALA A 1 169 ? 3.123 -8.988 -10.465 1.00 55.84 169 ALA A CA 1
ATOM 1257 C C . ALA A 1 169 ? 1.840 -9.799 -10.187 1.00 55.84 169 ALA A C 1
ATOM 1259 O O . ALA A 1 169 ? 1.276 -9.671 -9.103 1.00 55.84 169 ALA A O 1
ATOM 1260 N N . ARG A 1 170 ? 1.390 -10.661 -11.118 1.00 55.59 170 ARG A N 1
ATOM 1261 C CA . ARG A 1 170 ? 0.215 -11.546 -10.954 1.00 55.59 170 ARG A CA 1
ATOM 1262 C C . ARG A 1 170 ? 0.601 -13.022 -10.781 1.00 55.59 170 ARG A C 1
ATOM 1264 O O . ARG A 1 170 ? 1.580 -13.496 -11.358 1.00 55.59 170 ARG A O 1
ATOM 1271 N N . SER A 1 171 ? -0.200 -13.787 -10.036 1.00 44.50 171 SER A N 1
ATOM 1272 C CA . SER A 1 171 ? -0.222 -15.253 -10.137 1.00 44.50 171 SER A CA 1
ATOM 1273 C C . SER A 1 171 ? -0.993 -15.677 -11.390 1.00 44.50 171 SER A C 1
ATOM 1275 O O . SER A 1 171 ? -2.035 -15.110 -11.706 1.00 44.50 171 SER A O 1
ATOM 1277 N N . ARG A 1 172 ? -0.520 -16.714 -12.095 1.00 37.19 172 ARG A N 1
ATOM 1278 C CA . ARG A 1 172 ? -1.405 -17.461 -13.000 1.00 37.19 172 ARG A CA 1
ATOM 1279 C C . ARG A 1 172 ? -2.474 -18.120 -12.136 1.00 37.19 172 ARG A C 1
ATOM 1281 O O . ARG A 1 172 ? -2.126 -18.835 -11.196 1.00 37.19 172 ARG A O 1
ATOM 1288 N N . SER A 1 173 ? -3.743 -17.864 -12.428 1.00 35.44 173 SER A N 1
ATOM 1289 C CA . SER A 1 173 ? -4.843 -18.593 -11.815 1.00 35.44 173 SER A CA 1
ATOM 1290 C C . SER A 1 173 ? -4.738 -20.063 -12.234 1.00 35.44 173 SER A C 1
ATOM 1292 O O . SER A 1 173 ? -4.898 -20.420 -13.400 1.00 35.44 173 SER A O 1
ATOM 1294 N N . CYS A 1 174 ? -4.425 -20.942 -11.284 1.00 31.27 174 CYS A N 1
ATOM 1295 C CA . CYS A 1 174 ? -4.773 -22.351 -11.418 1.00 31.27 174 CYS A CA 1
ATOM 1296 C C . CYS A 1 174 ? -6.271 -22.459 -11.131 1.00 31.27 174 CYS A C 1
ATOM 1298 O O . CYS A 1 174 ? -6.670 -22.757 -10.010 1.00 31.27 174 CYS A O 1
ATOM 1300 N N . SER A 1 175 ? -7.113 -22.174 -12.124 1.00 33.41 175 SER A N 1
ATOM 1301 C CA . SER A 1 175 ? -8.502 -22.625 -12.072 1.00 33.41 175 SER A CA 1
ATOM 1302 C C . SER A 1 175 ? -8.510 -24.121 -12.402 1.00 33.41 175 SER A C 1
ATOM 1304 O O . SER A 1 175 ? -8.082 -24.486 -13.501 1.00 33.41 175 SER A O 1
ATOM 1306 N N . PRO A 1 176 ? -8.943 -25.014 -11.492 1.00 36.72 176 PRO A N 1
ATOM 1307 C CA . PRO A 1 176 ? -9.157 -26.406 -11.859 1.00 36.72 176 PRO A CA 1
ATOM 1308 C C . PRO A 1 176 ? -10.270 -26.476 -12.921 1.00 36.72 176 PRO A C 1
ATOM 1310 O O . PRO A 1 176 ? -11.217 -25.685 -12.861 1.00 36.72 176 PRO A O 1
ATOM 1313 N N . PRO A 1 177 ? -10.178 -27.383 -13.910 1.00 38.41 177 PRO A N 1
ATOM 1314 C CA . PRO A 1 177 ? -11.231 -27.540 -14.903 1.00 38.41 177 PRO A CA 1
ATOM 1315 C C . PRO A 1 177 ? -12.533 -27.949 -14.205 1.00 38.41 177 PRO A C 1
ATOM 1317 O O . PRO A 1 177 ? -12.558 -28.897 -13.419 1.00 38.41 177 PRO A O 1
ATOM 1320 N N . LEU A 1 178 ? -13.614 -27.218 -14.486 1.00 40.84 178 LEU A N 1
ATOM 1321 C CA . LEU A 1 178 ? -14.954 -27.565 -14.018 1.00 40.84 178 LEU A CA 1
ATOM 1322 C C . LEU A 1 178 ? -15.325 -28.963 -14.548 1.00 40.84 178 LEU A C 1
ATOM 1324 O O . LEU A 1 178 ? -15.142 -29.217 -15.743 1.00 40.84 178 LEU A O 1
ATOM 1328 N N . PRO A 1 179 ? -15.856 -29.873 -13.713 1.00 36.53 179 PRO A N 1
ATOM 1329 C CA . PRO A 1 179 ? -16.328 -31.162 -14.192 1.00 36.53 179 PRO A CA 1
ATOM 1330 C C . PRO A 1 179 ? -17.539 -30.948 -15.106 1.00 36.53 179 PRO A C 1
ATOM 1332 O O . PRO A 1 179 ? -18.554 -30.382 -14.702 1.00 36.53 179 PRO A O 1
ATOM 1335 N N . SER A 1 180 ? -17.433 -31.408 -16.352 1.00 39.84 180 SER A N 1
ATOM 1336 C CA . SER A 1 180 ? -18.549 -31.454 -17.292 1.00 39.84 180 SER A CA 1
ATOM 1337 C C . SER A 1 180 ? -19.611 -32.423 -16.771 1.00 39.84 180 SER A C 1
ATOM 1339 O O . SER A 1 180 ? -19.428 -33.643 -16.816 1.00 39.84 180 SER A O 1
ATOM 1341 N N . THR A 1 181 ? -20.734 -31.902 -16.286 1.00 39.88 181 THR A N 1
ATOM 1342 C CA . THR A 1 181 ? -21.916 -32.701 -15.965 1.00 39.88 181 THR A CA 1
ATOM 1343 C C . THR A 1 181 ? -22.582 -33.160 -17.262 1.00 39.88 181 THR A C 1
ATOM 1345 O O . THR A 1 181 ? -23.417 -32.480 -17.853 1.00 39.88 181 THR A O 1
ATOM 1348 N N . SER A 1 182 ? -22.197 -34.350 -17.728 1.00 38.59 182 SER A N 1
ATOM 1349 C CA . SER A 1 182 ? -22.975 -35.112 -18.705 1.00 38.59 182 SER A CA 1
ATOM 1350 C C . SER A 1 182 ? -24.262 -35.580 -18.024 1.00 38.59 182 SER A C 1
ATOM 1352 O O . SER A 1 182 ? -24.296 -36.624 -17.379 1.00 38.59 182 SER A O 1
ATOM 1354 N N . THR A 1 183 ? -25.322 -34.783 -18.145 1.00 42.88 183 THR A N 1
ATOM 1355 C CA . THR A 1 183 ? -26.685 -35.266 -17.905 1.00 42.88 183 THR A CA 1
ATOM 1356 C C . THR A 1 183 ? -27.067 -36.074 -19.137 1.00 42.88 183 THR A C 1
ATOM 1358 O O . THR A 1 183 ? -27.308 -35.516 -20.207 1.00 42.88 183 THR A O 1
ATOM 1361 N N . ARG A 1 184 ? -27.010 -37.399 -19.016 1.00 42.19 184 ARG A N 1
ATOM 1362 C CA . ARG A 1 184 ? -27.523 -38.324 -20.023 1.00 42.19 184 ARG A CA 1
ATOM 1363 C C . ARG A 1 184 ? -28.966 -38.647 -19.616 1.00 42.19 184 ARG A C 1
ATOM 1365 O O . ARG A 1 184 ? -29.166 -39.181 -18.528 1.00 42.19 184 ARG A O 1
ATOM 1372 N N . ASN A 1 185 ? -29.923 -38.227 -20.447 1.00 42.19 185 ASN A N 1
ATOM 1373 C CA . ASN A 1 185 ? -31.299 -38.738 -20.433 1.00 42.19 185 ASN A CA 1
ATOM 1374 C C . ASN A 1 185 ? -31.318 -40.230 -20.775 1.00 42.19 185 ASN A C 1
ATOM 1376 O O . ASN A 1 185 ? -30.432 -40.653 -21.558 1.00 42.19 185 ASN A O 1
#

pLDDT: mean 70.91, std 21.07, range [29.47, 95.5]

Mean predicted aligned error: 13.22 Å